Protein AF-A0A520SYS5-F1 (afdb_monomer)

Structure (mmCIF, N/CA/C/O backbone):
data_AF-A0A520SYS5-F1
#
_entry.id   AF-A0A520SYS5-F1
#
loop_
_atom_site.group_PDB
_atom_site.id
_atom_site.type_symbol
_atom_site.label_atom_id
_atom_site.label_alt_id
_atom_site.label_comp_id
_atom_site.label_asym_id
_atom_site.label_entity_id
_atom_site.label_seq_id
_atom_site.pdbx_PDB_ins_code
_atom_site.Cartn_x
_atom_site.Cartn_y
_atom_site.Cartn_z
_atom_site.occupancy
_atom_site.B_iso_or_equiv
_atom_site.auth_seq_id
_atom_site.auth_comp_id
_atom_site.auth_asym_id
_atom_site.auth_atom_id
_atom_site.pdbx_PDB_model_num
ATOM 1 N N . SER A 1 1 ? -0.968 -15.517 3.839 1.00 85.12 1 SER A N 1
ATOM 2 C CA . SER A 1 1 ? -0.203 -16.479 3.018 1.00 85.12 1 SER A CA 1
ATOM 3 C C . SER A 1 1 ? -1.172 -17.285 2.164 1.00 85.12 1 SER A C 1
ATOM 5 O O . SER A 1 1 ? -2.371 -17.232 2.428 1.00 85.12 1 SER A O 1
ATOM 7 N N . ALA A 1 2 ? -0.677 -18.012 1.156 1.00 94.25 2 ALA A N 1
ATOM 8 C CA . ALA A 1 2 ? -1.516 -18.858 0.302 1.00 94.25 2 ALA A CA 1
ATOM 9 C C . ALA A 1 2 ? -2.269 -19.942 1.095 1.00 94.25 2 ALA A C 1
ATOM 11 O O . ALA A 1 2 ? -3.473 -20.071 0.916 1.00 94.25 2 ALA A O 1
ATOM 12 N N . SER A 1 3 ? -1.600 -20.629 2.027 1.00 95.25 3 SER A N 1
ATOM 13 C CA . SER A 1 3 ? -2.204 -21.686 2.857 1.00 95.25 3 SER A CA 1
ATOM 14 C C . SER A 1 3 ? -3.371 -21.190 3.715 1.00 95.25 3 SER A C 1
ATOM 16 O O . SER A 1 3 ? -4.454 -21.758 3.685 1.00 95.25 3 SER A O 1
ATOM 18 N N . VAL A 1 4 ? -3.194 -20.069 4.422 1.00 94.56 4 VAL A N 1
ATOM 19 C CA . VAL A 1 4 ? -4.277 -19.475 5.225 1.00 94.56 4 VAL A CA 1
ATOM 20 C C . VAL A 1 4 ? -5.446 -19.057 4.331 1.00 94.56 4 VAL A C 1
ATOM 22 O O . VAL A 1 4 ? -6.600 -19.268 4.688 1.00 94.56 4 VAL A O 1
ATOM 25 N N . GLY A 1 5 ? -5.163 -18.477 3.160 1.00 94.81 5 GLY A N 1
ATOM 26 C CA . GLY A 1 5 ? -6.204 -18.123 2.196 1.00 94.81 5 GLY A CA 1
ATOM 27 C C . GLY A 1 5 ? -6.989 -19.345 1.718 1.00 94.81 5 GLY A C 1
ATOM 28 O O . GLY A 1 5 ? -8.218 -19.316 1.723 1.00 94.81 5 GLY A O 1
ATOM 29 N N . GLU A 1 6 ? -6.286 -20.424 1.373 1.00 96.62 6 GLU A N 1
ATOM 30 C CA . GLU A 1 6 ? -6.871 -21.705 0.976 1.00 96.62 6 GLU A CA 1
ATOM 31 C C . GLU A 1 6 ? -7.816 -22.252 2.054 1.00 96.62 6 GLU A C 1
ATOM 33 O O . GLU A 1 6 ? -8.965 -22.579 1.754 1.00 96.62 6 GLU A O 1
ATOM 38 N N . ASP A 1 7 ? -7.378 -22.285 3.313 1.00 97.38 7 ASP A N 1
ATOM 39 C CA . ASP A 1 7 ? -8.181 -22.789 4.430 1.00 97.38 7 ASP A CA 1
ATOM 40 C C . ASP A 1 7 ? -9.456 -21.972 4.650 1.00 97.38 7 ASP A C 1
ATOM 42 O O . ASP A 1 7 ? -10.538 -22.531 4.851 1.00 97.38 7 ASP A O 1
ATOM 46 N N . LEU A 1 8 ? -9.356 -20.642 4.602 1.00 96.44 8 LEU A N 1
ATOM 47 C CA . LEU A 1 8 ? -10.508 -19.755 4.769 1.00 96.44 8 LEU A CA 1
ATOM 48 C C . LEU A 1 8 ? -11.524 -19.940 3.631 1.00 96.44 8 LEU A C 1
ATOM 50 O O . LEU A 1 8 ? -12.732 -20.017 3.875 1.00 96.44 8 LEU A O 1
ATOM 54 N N . ILE A 1 9 ? -11.045 -20.075 2.394 1.00 95.81 9 ILE A N 1
ATOM 55 C CA . ILE A 1 9 ? -11.899 -20.312 1.226 1.00 95.81 9 ILE A CA 1
ATOM 56 C C . ILE A 1 9 ? -12.562 -21.693 1.308 1.00 95.81 9 ILE A C 1
ATOM 58 O O . ILE A 1 9 ? -13.775 -21.791 1.112 1.00 95.81 9 ILE A O 1
ATOM 62 N N . LYS A 1 10 ? -11.822 -22.745 1.689 1.00 96.06 10 LYS A N 1
ATOM 63 C CA . LYS A 1 10 ? -12.372 -24.097 1.914 1.00 96.06 10 LYS A CA 1
ATOM 64 C C . LYS A 1 10 ? -13.450 -24.112 2.997 1.00 96.06 10 LYS A C 1
ATOM 66 O O . LYS A 1 10 ? -14.474 -24.771 2.831 1.00 96.06 10 LYS A O 1
ATOM 71 N N . LYS A 1 11 ? -13.269 -23.329 4.065 1.00 97.12 11 LYS A N 1
ATOM 72 C CA . LYS A 1 11 ? -14.270 -23.116 5.128 1.00 97.12 11 LYS A CA 1
ATOM 73 C C . LYS A 1 11 ? -15.476 -22.279 4.682 1.00 97.12 11 LYS A C 1
ATOM 75 O O . LYS A 1 11 ? -16.390 -22.071 5.473 1.00 97.12 11 LYS A O 1
ATOM 80 N N . LYS A 1 12 ? -15.504 -21.800 3.431 1.00 96.19 12 LYS A N 1
ATOM 81 C CA . LYS A 1 12 ? -16.598 -21.022 2.825 1.00 96.19 12 LYS A CA 1
ATOM 82 C C . LYS A 1 12 ? -16.945 -19.739 3.590 1.00 96.19 12 LYS A C 1
ATOM 84 O O . LYS A 1 12 ? -18.059 -19.237 3.446 1.00 96.19 12 LYS A O 1
ATOM 89 N N . ILE A 1 13 ? -15.996 -19.155 4.335 1.00 96.00 13 ILE A N 1
ATOM 90 C CA . ILE A 1 13 ? -16.266 -17.964 5.165 1.00 96.00 13 ILE A CA 1
ATOM 91 C C . ILE A 1 13 ? -16.690 -16.733 4.344 1.00 96.00 13 ILE A C 1
ATOM 93 O O . ILE A 1 13 ? -17.288 -15.805 4.881 1.00 96.00 13 ILE A O 1
ATOM 97 N N . PHE A 1 14 ? -16.405 -16.732 3.038 1.00 94.31 14 PHE A N 1
ATOM 98 C CA . PHE A 1 14 ? -16.721 -15.636 2.121 1.00 94.31 14 PHE A CA 1
ATOM 99 C C . PHE A 1 14 ? -17.933 -15.903 1.210 1.00 94.31 14 PHE A C 1
ATOM 101 O O . PHE A 1 14 ? -18.286 -15.023 0.436 1.00 94.31 14 PHE A O 1
ATOM 108 N N . LYS A 1 15 ? -18.592 -17.075 1.284 1.00 92.00 15 LYS A N 1
ATOM 109 C CA . LYS A 1 15 ? -19.609 -17.503 0.292 1.00 92.00 15 LYS A CA 1
ATOM 110 C C . LYS A 1 15 ? -20.757 -16.497 0.102 1.00 92.00 15 LYS A C 1
ATOM 112 O O . LYS A 1 15 ? -21.224 -16.328 -1.015 1.00 92.00 15 LYS A O 1
ATOM 117 N N . ASN A 1 16 ? -21.168 -15.821 1.175 1.00 93.19 16 ASN A N 1
ATOM 118 C CA . ASN A 1 16 ? -22.240 -14.819 1.170 1.00 93.19 16 ASN A CA 1
ATOM 119 C C . ASN A 1 16 ? -21.720 -13.439 1.616 1.00 93.19 16 ASN A C 1
ATOM 121 O O . ASN A 1 16 ? -22.409 -12.699 2.314 1.00 93.19 16 ASN A O 1
ATOM 125 N N . SER A 1 17 ? -20.468 -13.120 1.282 1.00 94.38 17 SER A N 1
ATOM 126 C CA . SER A 1 17 ? -19.804 -11.877 1.674 1.00 94.38 17 SER A CA 1
ATOM 127 C C . SER A 1 17 ? -19.390 -11.067 0.451 1.00 94.38 17 SER A C 1
ATOM 129 O O . SER A 1 17 ? -19.076 -11.620 -0.597 1.00 94.38 17 SER A O 1
ATOM 131 N N . LYS A 1 18 ? -19.315 -9.740 0.605 1.00 93.69 18 LYS A N 1
ATOM 132 C CA . LYS A 1 18 ? -18.691 -8.844 -0.385 1.00 93.69 18 LYS A CA 1
ATOM 133 C C . LYS A 1 18 ? -17.154 -8.907 -0.354 1.00 93.69 18 LYS A C 1
ATOM 135 O O . LYS A 1 18 ? -16.492 -8.252 -1.153 1.00 93.69 18 LYS A O 1
ATOM 140 N N . VAL A 1 19 ? -16.571 -9.648 0.592 1.00 94.12 19 VAL A N 1
ATOM 141 C CA . VAL A 1 19 ? -15.118 -9.783 0.735 1.00 94.12 19 VAL A CA 1
ATOM 142 C C . VAL A 1 19 ? -14.565 -10.685 -0.363 1.00 94.12 19 VAL A C 1
ATOM 144 O O . VAL A 1 19 ? -14.929 -11.853 -0.461 1.00 94.12 19 VAL A O 1
ATOM 147 N N . THR A 1 20 ? -13.626 -10.149 -1.142 1.00 94.38 20 THR A N 1
ATOM 148 C CA . THR A 1 20 ? -12.867 -10.915 -2.136 1.00 94.38 20 THR A CA 1
ATOM 149 C C . THR A 1 20 ? -11.521 -11.334 -1.537 1.00 94.38 20 THR A C 1
ATOM 151 O O . THR A 1 20 ? -10.742 -10.461 -1.144 1.00 94.38 20 THR A O 1
ATOM 154 N N . PRO A 1 21 ? -11.216 -12.639 -1.432 1.00 94.75 21 PRO A N 1
ATOM 155 C CA . PRO A 1 21 ? -9.914 -13.087 -0.961 1.00 94.75 21 PRO A CA 1
ATOM 156 C C . PRO A 1 21 ? -8.831 -12.771 -1.999 1.00 94.75 21 PRO A C 1
ATOM 158 O O . PRO A 1 21 ? -8.995 -13.046 -3.185 1.00 94.75 21 PRO A O 1
ATOM 161 N N . ALA A 1 22 ? -7.701 -12.235 -1.538 1.00 96.25 22 ALA A N 1
ATOM 162 C CA . ALA A 1 22 ? -6.527 -11.980 -2.363 1.00 96.25 22 ALA A CA 1
ATOM 163 C C . ALA A 1 22 ? -5.287 -12.646 -1.761 1.00 96.25 22 ALA A C 1
ATOM 165 O O . ALA A 1 22 ? -5.055 -12.575 -0.551 1.00 96.25 22 ALA A O 1
ATOM 166 N N . ILE A 1 23 ? -4.472 -13.273 -2.608 1.00 97.25 23 ILE A N 1
ATOM 167 C CA . ILE A 1 23 ? -3.274 -14.005 -2.186 1.00 97.25 23 ILE A CA 1
ATOM 168 C C . ILE A 1 23 ? -2.017 -13.207 -2.532 1.00 97.25 23 ILE A C 1
ATOM 170 O O . ILE A 1 23 ? -1.851 -12.758 -3.661 1.00 97.25 23 ILE A O 1
ATOM 174 N N . ARG A 1 24 ? -1.100 -13.029 -1.574 1.00 96.62 24 ARG A N 1
ATOM 175 C CA . ARG A 1 24 ? 0.237 -12.494 -1.873 1.00 96.62 24 ARG A CA 1
ATOM 176 C C . ARG A 1 24 ? 0.972 -13.485 -2.774 1.00 96.62 24 ARG A C 1
ATOM 178 O O . ARG A 1 24 ? 1.179 -14.629 -2.375 1.00 96.62 24 ARG A O 1
ATOM 185 N N . MET A 1 25 ? 1.328 -13.034 -3.972 1.00 97.56 25 MET A N 1
ATOM 186 C CA . MET A 1 25 ? 1.919 -13.859 -5.020 1.00 97.56 25 MET A CA 1
ATOM 187 C C . MET A 1 25 ? 3.437 -13.802 -5.035 1.00 97.56 25 MET A C 1
ATOM 189 O O . MET A 1 25 ? 4.044 -14.664 -5.649 1.00 97.56 25 MET A O 1
ATOM 193 N N . ASN A 1 26 ? 4.062 -12.834 -4.374 1.00 97.44 26 ASN A N 1
ATOM 194 C CA . ASN A 1 26 ? 5.509 -12.764 -4.226 1.00 97.44 26 ASN A CA 1
ATOM 195 C C . ASN A 1 26 ? 5.893 -12.013 -2.939 1.00 97.44 26 ASN A C 1
ATOM 197 O O . ASN A 1 26 ? 5.092 -11.272 -2.359 1.00 97.44 26 ASN A O 1
ATOM 201 N N . ASP A 1 27 ? 7.132 -12.223 -2.507 1.00 94.75 27 ASP A N 1
ATOM 202 C CA . ASP A 1 27 ? 7.698 -11.661 -1.288 1.00 94.75 27 ASP A CA 1
ATOM 203 C C . ASP A 1 27 ? 9.063 -11.060 -1.630 1.00 94.75 27 ASP A C 1
ATOM 205 O O . ASP A 1 27 ? 10.081 -11.746 -1.562 1.00 94.75 27 ASP A O 1
ATOM 209 N N . THR A 1 28 ? 9.090 -9.793 -2.041 1.00 96.00 28 THR A N 1
ATOM 210 C CA . THR A 1 28 ? 10.344 -9.084 -2.335 1.00 96.00 28 THR A CA 1
ATOM 211 C C . THR A 1 28 ? 11.244 -9.028 -1.094 1.00 96.00 28 THR A C 1
ATOM 213 O O . THR A 1 28 ? 10.766 -8.991 0.043 1.00 96.00 28 THR A O 1
ATOM 216 N N . SER A 1 29 ? 12.567 -9.056 -1.276 1.00 96.81 29 SER A N 1
ATOM 217 C CA . SER A 1 29 ? 13.495 -9.221 -0.143 1.00 96.81 29 SER A CA 1
ATOM 218 C C . SER A 1 29 ? 13.472 -8.072 0.878 1.00 96.81 29 SER A C 1
ATOM 220 O O . SER A 1 29 ? 13.974 -8.212 1.985 1.00 96.81 29 SER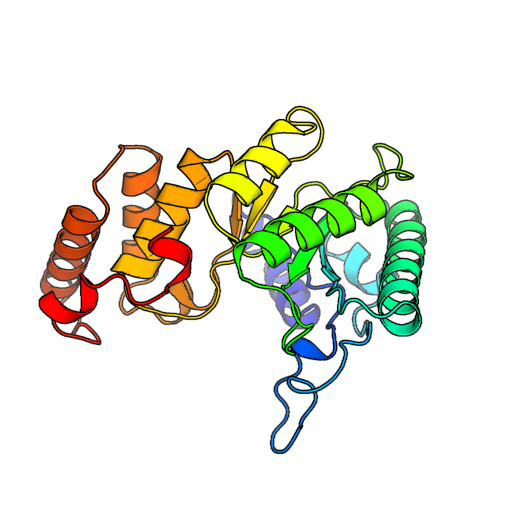 A O 1
ATOM 222 N N . ASP A 1 30 ? 12.891 -6.925 0.545 1.00 95.38 30 ASP A N 1
ATOM 223 C CA . ASP A 1 30 ? 12.716 -5.770 1.429 1.00 95.38 30 ASP A CA 1
ATOM 224 C C . ASP A 1 30 ? 11.569 -5.918 2.443 1.00 95.38 30 ASP A C 1
ATOM 226 O O . ASP A 1 30 ? 11.503 -5.160 3.414 1.00 95.38 30 ASP A O 1
ATOM 230 N N . ILE A 1 31 ? 10.697 -6.916 2.277 1.00 93.12 31 ILE A N 1
ATOM 231 C CA . ILE A 1 31 ? 9.643 -7.240 3.255 1.00 93.12 31 ILE A CA 1
ATOM 232 C C . ILE A 1 31 ? 9.972 -8.467 4.115 1.00 93.12 31 ILE A C 1
ATOM 234 O O . ILE A 1 31 ? 9.157 -8.917 4.921 1.00 93.12 31 ILE A O 1
ATOM 238 N N . TRP A 1 32 ? 11.175 -9.004 3.960 1.00 94.62 32 TRP A N 1
ATOM 239 C CA . TRP A 1 32 ? 11.691 -10.140 4.706 1.00 94.62 32 TRP A CA 1
ATOM 240 C C . TRP A 1 32 ? 12.117 -9.719 6.119 1.00 94.62 32 TRP A C 1
ATOM 242 O O 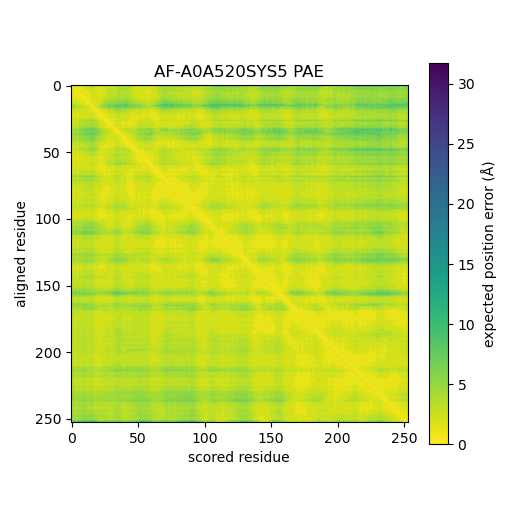. TRP A 1 32 ? 12.991 -8.871 6.298 1.00 94.62 32 TRP A O 1
ATOM 252 N N . LEU A 1 33 ? 11.481 -10.307 7.139 1.00 90.06 33 LEU A N 1
ATOM 253 C CA . LEU A 1 33 ? 11.650 -9.948 8.557 1.00 90.06 33 LEU A CA 1
ATOM 254 C C . LEU A 1 33 ? 12.287 -11.082 9.377 1.00 90.06 33 LEU A C 1
ATOM 256 O O . LEU A 1 33 ? 11.807 -11.438 10.452 1.00 90.06 33 LEU A O 1
ATOM 260 N N . MET A 1 34 ? 13.355 -11.684 8.857 1.00 91.94 34 MET A N 1
ATOM 261 C CA . MET A 1 34 ? 14.094 -12.737 9.557 1.00 91.94 34 MET A CA 1
ATOM 262 C C . MET A 1 34 ? 14.897 -12.144 10.715 1.00 91.94 34 MET A C 1
ATOM 264 O O . MET A 1 34 ? 15.466 -11.055 10.609 1.00 91.94 34 MET A O 1
ATOM 268 N N . ARG A 1 35 ? 14.996 -12.898 11.813 1.00 95.12 35 ARG A N 1
ATOM 269 C CA . ARG A 1 35 ? 15.911 -12.574 12.916 1.00 95.12 35 ARG A CA 1
ATOM 270 C C . ARG A 1 35 ? 17.342 -12.488 12.375 1.00 95.12 35 ARG A C 1
ATOM 272 O O . ARG A 1 35 ? 17.747 -13.359 11.612 1.00 95.12 35 ARG A O 1
ATOM 279 N N . ASN A 1 36 ? 18.080 -11.458 12.785 1.00 95.00 36 ASN A N 1
ATOM 280 C CA . ASN A 1 36 ? 19.475 -11.202 12.396 1.00 95.00 36 ASN A CA 1
ATOM 281 C C . ASN A 1 36 ? 19.714 -11.004 10.880 1.00 95.00 36 ASN A C 1
ATOM 283 O O . ASN A 1 36 ? 20.850 -11.098 10.425 1.00 95.00 36 ASN A O 1
ATOM 287 N N . GLY A 1 37 ? 18.670 -10.726 10.088 1.00 93.19 37 GLY A N 1
ATOM 288 C CA . GLY A 1 37 ? 18.801 -10.400 8.663 1.00 93.19 37 GLY A CA 1
ATOM 289 C C . GLY A 1 37 ? 19.057 -8.909 8.405 1.00 93.19 37 GLY A C 1
ATOM 290 O O . GLY A 1 37 ? 18.635 -8.055 9.182 1.00 93.19 37 GLY A O 1
ATOM 291 N N . ASN A 1 38 ? 19.694 -8.587 7.274 1.00 94.00 38 ASN A N 1
ATOM 292 C CA . ASN A 1 38 ? 20.008 -7.212 6.852 1.00 94.00 38 ASN A CA 1
ATOM 293 C C . ASN A 1 38 ? 19.327 -6.792 5.533 1.00 94.00 38 ASN A C 1
ATOM 295 O O . ASN A 1 38 ? 19.661 -5.751 4.973 1.00 94.00 38 ASN A O 1
ATOM 299 N N . TYR A 1 39 ? 18.365 -7.570 5.026 1.00 93.75 39 TYR A N 1
ATOM 300 C CA . TYR A 1 39 ? 17.802 -7.382 3.681 1.00 93.75 39 TYR A CA 1
ATOM 301 C C . TYR A 1 39 ? 17.142 -6.012 3.461 1.00 93.75 39 TYR A C 1
ATOM 303 O O . TYR A 1 39 ? 17.176 -5.482 2.352 1.00 93.75 39 TYR A O 1
ATOM 311 N N . ARG A 1 40 ? 16.629 -5.391 4.530 1.00 93.19 40 ARG A N 1
ATOM 312 C CA . ARG A 1 40 ? 16.058 -4.031 4.523 1.00 93.19 40 ARG A CA 1
ATOM 313 C C . ARG A 1 40 ? 17.098 -2.911 4.407 1.00 93.19 40 ARG A C 1
ATOM 315 O O . ARG A 1 40 ? 16.717 -1.755 4.308 1.00 93.19 40 ARG A O 1
ATOM 322 N N . SER A 1 41 ? 18.381 -3.246 4.397 1.00 94.38 41 SER A N 1
ATOM 323 C CA . SER A 1 41 ? 19.489 -2.309 4.191 1.00 94.38 41 SER A CA 1
ATOM 324 C C . SER A 1 41 ? 20.209 -2.561 2.863 1.00 94.38 41 SER A C 1
ATOM 326 O O . SER A 1 41 ? 21.316 -2.074 2.656 1.00 94.38 41 SER A O 1
ATOM 328 N N . THR A 1 42 ? 19.606 -3.345 1.964 1.00 95.44 42 THR A N 1
ATOM 329 C CA . THR A 1 42 ? 20.191 -3.725 0.671 1.00 95.44 42 THR A CA 1
ATOM 330 C C . THR A 1 42 ? 19.218 -3.460 -0.475 1.00 95.44 42 THR A C 1
ATOM 332 O O . THR A 1 42 ? 18.029 -3.236 -0.245 1.00 95.44 42 THR A O 1
ATOM 335 N N . ASN A 1 43 ? 19.712 -3.513 -1.716 1.00 97.19 43 ASN A N 1
ATOM 336 C CA . ASN A 1 43 ? 18.845 -3.452 -2.891 1.00 97.19 43 ASN A CA 1
ATOM 337 C C . ASN A 1 43 ? 17.827 -4.615 -2.879 1.00 97.19 43 ASN A C 1
ATOM 339 O O . ASN A 1 43 ? 18.241 -5.778 -2.753 1.00 97.19 43 ASN A O 1
ATOM 343 N N . PRO A 1 44 ? 16.519 -4.326 -3.013 1.00 97.38 44 PRO A N 1
ATOM 344 C CA . PRO A 1 44 ? 15.476 -5.342 -3.067 1.00 97.38 44 PRO A CA 1
ATOM 345 C C . PRO A 1 44 ? 15.676 -6.316 -4.232 1.00 97.38 44 PRO A C 1
ATOM 347 O O . PRO A 1 44 ? 16.069 -5.925 -5.328 1.00 97.38 44 PRO A O 1
ATOM 350 N N . ARG A 1 45 ? 15.363 -7.595 -4.011 1.00 97.62 45 ARG A N 1
ATOM 351 C CA . ARG A 1 45 ? 15.377 -8.647 -5.037 1.00 97.62 45 ARG A CA 1
ATOM 352 C C . ARG A 1 45 ? 14.000 -9.300 -5.154 1.00 97.62 45 ARG A C 1
ATOM 354 O O . ARG A 1 45 ? 13.325 -9.466 -4.129 1.00 97.62 45 ARG A O 1
ATOM 361 N N . PRO A 1 46 ? 13.566 -9.667 -6.371 1.00 97.88 46 PRO A N 1
ATOM 362 C CA . PRO A 1 46 ? 12.317 -10.386 -6.552 1.00 97.88 46 PRO A CA 1
ATOM 363 C C . PRO A 1 46 ? 12.449 -11.804 -6.004 1.00 97.88 46 PRO A C 1
ATOM 365 O O . PRO A 1 46 ? 13.451 -12.484 -6.214 1.00 97.88 46 PRO A O 1
ATOM 368 N N . PHE A 1 47 ? 11.403 -12.275 -5.339 1.00 97.31 47 PHE A N 1
ATOM 369 C CA . PHE A 1 47 ? 11.277 -13.674 -4.965 1.00 97.31 47 PHE A CA 1
ATOM 370 C C . PHE A 1 47 ? 9.808 -14.052 -4.888 1.00 97.31 47 PHE A C 1
ATOM 372 O O . PHE A 1 47 ? 8.983 -13.280 -4.402 1.00 97.31 47 PHE A O 1
ATOM 379 N N . ARG A 1 48 ? 9.478 -15.254 -5.357 1.00 95.25 48 ARG A N 1
ATOM 380 C CA . ARG A 1 48 ? 8.114 -15.769 -5.382 1.00 95.25 48 ARG A CA 1
ATOM 381 C C . ARG A 1 48 ? 8.080 -17.194 -4.849 1.00 95.25 48 ARG A C 1
ATOM 383 O O . ARG A 1 48 ? 8.552 -18.117 -5.500 1.00 95.25 48 ARG A O 1
ATOM 390 N N . SER A 1 49 ? 7.468 -17.350 -3.679 1.00 93.38 49 SER A N 1
ATOM 391 C CA . SER A 1 49 ? 7.174 -18.651 -3.071 1.00 93.38 49 SER A CA 1
ATOM 392 C C . SER A 1 49 ? 5.857 -19.245 -3.590 1.00 93.38 49 SER A C 1
ATOM 394 O O . SER A 1 49 ? 5.747 -20.451 -3.817 1.00 93.38 49 SER A O 1
ATOM 396 N N . ALA A 1 50 ? 4.841 -18.402 -3.798 1.00 94.88 50 ALA A N 1
ATOM 397 C CA . ALA A 1 50 ? 3.523 -18.822 -4.249 1.00 94.88 50 ALA A CA 1
ATOM 398 C C . ALA A 1 50 ? 3.544 -19.253 -5.723 1.00 94.88 50 ALA A C 1
ATOM 400 O O . ALA A 1 50 ? 3.940 -18.492 -6.605 1.00 94.88 50 ALA A O 1
ATOM 401 N N . ARG A 1 51 ? 3.047 -20.462 -6.003 1.00 95.25 51 ARG A N 1
ATOM 402 C CA . ARG A 1 51 ? 2.906 -20.971 -7.373 1.00 95.25 51 ARG A CA 1
ATOM 403 C C . ARG A 1 51 ? 1.492 -20.752 -7.888 1.00 95.25 51 ARG A C 1
ATOM 405 O O . ARG A 1 51 ? 0.519 -21.188 -7.269 1.00 95.25 51 ARG A O 1
ATOM 412 N N . LEU A 1 52 ? 1.381 -20.103 -9.041 1.00 95.75 52 LEU A N 1
ATOM 413 C CA . LEU A 1 52 ? 0.097 -19.713 -9.616 1.00 95.75 52 LEU A CA 1
ATOM 414 C C . LEU A 1 52 ? -0.793 -20.921 -9.956 1.00 95.75 52 LEU A C 1
ATOM 416 O O . LEU A 1 52 ? -1.993 -20.892 -9.699 1.00 95.75 52 LEU A O 1
ATOM 420 N N . ASN A 1 53 ? -0.208 -22.018 -10.443 1.00 95.88 53 ASN A N 1
ATOM 421 C CA . ASN A 1 53 ? -0.925 -23.263 -10.743 1.00 95.88 53 ASN A CA 1
ATOM 422 C C . ASN A 1 53 ? -1.594 -23.907 -9.512 1.00 95.88 53 ASN A C 1
ATOM 424 O O . ASN A 1 53 ? -2.571 -24.642 -9.642 1.00 95.88 53 ASN A O 1
ATOM 428 N N . SER A 1 54 ? -1.065 -23.656 -8.312 1.00 96.75 54 SER A N 1
ATOM 429 C CA . SER A 1 54 ? -1.656 -24.092 -7.048 1.00 96.75 54 SER A CA 1
ATOM 430 C C . SER A 1 54 ? -2.717 -23.102 -6.571 1.00 96.75 54 SER A C 1
ATOM 432 O O . SER A 1 54 ? -3.819 -23.515 -6.227 1.00 96.75 54 SER A O 1
ATOM 434 N N . VAL A 1 55 ? -2.402 -21.803 -6.582 1.00 97.50 55 VAL A N 1
ATOM 435 C CA . VAL A 1 55 ? -3.289 -20.754 -6.051 1.00 97.50 55 VAL A CA 1
ATOM 436 C C . VAL A 1 55 ? -4.558 -20.579 -6.894 1.00 97.50 55 VAL A C 1
ATOM 438 O O . VAL A 1 55 ? -5.646 -20.427 -6.339 1.00 97.50 55 VAL A O 1
ATOM 441 N N . SER A 1 56 ? -4.444 -20.668 -8.222 1.00 96.81 56 SER A N 1
ATOM 442 C CA . SER A 1 56 ? -5.566 -20.503 -9.165 1.00 96.81 56 SER A CA 1
ATOM 443 C C . SER A 1 56 ? -6.703 -21.513 -8.976 1.00 96.81 56 SER A C 1
ATOM 445 O O . SER A 1 56 ? -7.819 -21.276 -9.428 1.00 96.81 56 SER A O 1
ATOM 447 N N . LYS A 1 57 ? -6.457 -22.626 -8.271 1.00 96.25 57 LYS A N 1
ATOM 448 C CA . LYS A 1 57 ? -7.474 -23.648 -7.981 1.00 96.25 57 LYS A CA 1
ATOM 449 C C . LYS A 1 57 ? -8.513 -23.199 -6.956 1.00 96.25 57 LYS A C 1
ATOM 451 O O . LYS A 1 57 ? -9.573 -23.810 -6.870 1.00 96.25 57 LYS A O 1
ATOM 456 N N . PHE A 1 58 ? -8.203 -22.186 -6.149 1.00 95.62 58 PHE A N 1
ATOM 457 C CA . PHE A 1 58 ? -9.086 -21.734 -5.072 1.00 95.62 58 PHE A CA 1
ATOM 458 C C . PHE A 1 58 ? -9.248 -20.211 -4.997 1.00 95.62 58 PHE A C 1
ATOM 460 O O . PHE A 1 58 ? -10.200 -19.747 -4.379 1.00 95.62 58 PHE A O 1
ATOM 467 N N . ALA A 1 59 ? -8.362 -19.427 -5.612 1.00 96.19 59 ALA A N 1
ATOM 468 C CA . ALA A 1 59 ? -8.458 -17.972 -5.670 1.00 96.19 59 ALA A CA 1
ATOM 469 C C . ALA A 1 59 ? -8.210 -17.472 -7.098 1.00 96.19 59 ALA A C 1
ATOM 471 O O . ALA A 1 59 ? -7.516 -18.121 -7.873 1.00 96.19 59 ALA A O 1
ATOM 472 N N . ASN A 1 60 ? -8.739 -16.298 -7.436 1.00 95.19 60 ASN A N 1
ATOM 473 C CA . ASN A 1 60 ? -8.580 -15.665 -8.753 1.00 95.19 60 ASN A CA 1
ATOM 474 C C . ASN A 1 60 ? -7.984 -14.247 -8.684 1.00 95.19 60 ASN A C 1
ATOM 476 O O . ASN A 1 60 ? -7.896 -13.575 -9.711 1.00 95.19 60 ASN A O 1
ATOM 480 N N . LEU A 1 61 ? -7.598 -13.797 -7.487 1.00 97.56 61 LEU A N 1
ATOM 481 C CA . LEU A 1 61 ? -7.025 -12.481 -7.239 1.00 97.56 61 LEU A CA 1
ATOM 482 C C . LEU A 1 61 ? -5.757 -12.603 -6.395 1.00 97.56 61 LEU A C 1
ATOM 484 O O . LEU A 1 61 ? -5.730 -13.296 -5.371 1.00 97.56 61 LEU A O 1
ATOM 488 N N . GLY A 1 62 ? -4.715 -11.876 -6.783 1.00 97.50 62 GLY A N 1
ATOM 489 C CA . GLY A 1 62 ? -3.491 -11.806 -6.003 1.00 97.50 62 GLY A CA 1
ATOM 490 C C . GLY A 1 62 ? -2.802 -10.454 -6.001 1.00 97.50 62 GLY A C 1
ATOM 491 O O . GLY A 1 62 ? -3.165 -9.528 -6.717 1.00 97.50 62 GLY A O 1
ATOM 492 N N . LEU A 1 63 ? -1.791 -10.361 -5.149 1.00 97.69 63 LEU A N 1
ATOM 493 C CA . LEU A 1 63 ? -0.943 -9.194 -4.994 1.00 97.69 63 LEU A CA 1
ATOM 494 C C . LEU A 1 63 ? 0.462 -9.520 -5.474 1.00 97.69 63 LEU A C 1
ATOM 496 O O . LEU A 1 63 ? 1.081 -10.431 -4.924 1.00 97.69 63 LEU A O 1
ATOM 500 N N . PHE A 1 64 ? 0.966 -8.748 -6.429 1.00 98.31 64 PHE A N 1
ATOM 501 C CA . PHE A 1 64 ? 2.377 -8.773 -6.799 1.00 98.31 64 PHE A CA 1
ATOM 502 C C . PHE A 1 64 ? 3.039 -7.483 -6.312 1.00 98.31 64 PHE A C 1
ATOM 504 O O . PHE A 1 64 ? 2.496 -6.411 -6.552 1.00 98.31 64 PHE A O 1
ATOM 511 N N . SER A 1 65 ? 4.173 -7.563 -5.624 1.00 97.75 65 SER A N 1
ATOM 512 C CA . SER A 1 65 ? 4.942 -6.417 -5.152 1.00 97.75 65 SER A CA 1
ATOM 513 C C . SER A 1 65 ? 6.242 -6.222 -5.926 1.00 97.75 65 SER A C 1
ATOM 515 O O . SER A 1 65 ? 6.888 -7.184 -6.336 1.00 97.75 65 SER A O 1
ATOM 517 N N . MET A 1 66 ? 6.652 -4.972 -6.089 1.00 97.94 66 MET A N 1
ATOM 518 C CA . MET A 1 66 ? 7.943 -4.581 -6.647 1.00 97.94 66 MET A CA 1
ATOM 519 C C . MET A 1 66 ? 8.492 -3.370 -5.895 1.00 97.94 66 MET A C 1
ATOM 521 O O . MET A 1 66 ? 7.737 -2.583 -5.323 1.00 97.94 66 MET A O 1
ATOM 525 N N . THR A 1 67 ? 9.808 -3.212 -5.929 1.00 98.31 67 THR A N 1
ATOM 526 C CA . THR A 1 67 ? 10.493 -2.080 -5.307 1.00 98.31 67 THR A CA 1
ATOM 527 C C . THR A 1 67 ? 11.624 -1.658 -6.227 1.00 98.31 67 THR A C 1
ATOM 529 O O . THR A 1 67 ? 12.431 -2.502 -6.614 1.00 98.31 67 THR A O 1
ATOM 532 N N . PHE A 1 68 ? 11.671 -0.374 -6.576 1.00 98.12 68 PHE A N 1
ATOM 533 C CA . PHE A 1 68 ? 12.708 0.191 -7.436 1.00 98.12 68 PHE A CA 1
ATOM 534 C C . PHE A 1 68 ? 13.788 0.860 -6.591 1.00 98.12 68 PHE A C 1
ATOM 536 O O . PHE A 1 68 ? 13.471 1.569 -5.634 1.00 98.12 68 PHE A O 1
ATOM 543 N N . SER A 1 69 ? 15.055 0.633 -6.928 1.00 96.19 69 SER A N 1
ATOM 544 C CA . SER A 1 69 ? 16.205 1.079 -6.136 1.00 96.19 69 SER A CA 1
ATOM 545 C C . SER A 1 69 ? 17.172 1.991 -6.887 1.00 96.19 69 SER A C 1
ATOM 547 O O . SER A 1 69 ? 18.268 2.249 -6.389 1.00 96.19 69 SER A O 1
ATOM 549 N N . LYS A 1 70 ? 16.774 2.513 -8.057 1.00 97.56 70 LYS A N 1
ATOM 550 C CA . LYS A 1 70 ? 17.612 3.368 -8.917 1.00 97.56 70 LYS A CA 1
ATOM 551 C C . LYS A 1 70 ? 18.920 2.664 -9.292 1.00 97.56 70 LYS A C 1
ATOM 553 O O . LYS A 1 70 ? 19.993 3.263 -9.335 1.00 97.56 70 LYS A O 1
ATOM 558 N N . ASN A 1 71 ? 18.817 1.366 -9.558 1.00 97.88 71 ASN A N 1
ATOM 559 C CA . ASN A 1 71 ? 19.914 0.528 -10.008 1.00 97.88 71 ASN A CA 1
ATOM 560 C C . ASN A 1 71 ? 19.399 -0.409 -11.099 1.00 97.88 71 ASN A C 1
ATOM 562 O O . ASN A 1 71 ? 18.467 -1.178 -10.871 1.00 97.88 71 ASN A O 1
ATOM 566 N N . VAL A 1 72 ? 20.025 -0.339 -12.273 1.00 97.81 72 VAL A N 1
ATOM 567 C CA . VAL A 1 72 ? 19.543 -1.013 -13.482 1.00 97.81 72 VAL A CA 1
ATOM 568 C C . VAL A 1 72 ? 19.406 -2.521 -13.284 1.00 97.81 72 VAL A C 1
ATOM 570 O O . VAL A 1 72 ? 18.379 -3.071 -13.666 1.00 97.81 72 VAL A O 1
ATOM 573 N N . ASP A 1 73 ? 20.368 -3.182 -12.644 1.00 98.38 73 ASP A N 1
ATOM 574 C CA . ASP A 1 73 ? 20.367 -4.644 -12.519 1.00 98.38 73 ASP A CA 1
ATOM 575 C C . ASP A 1 73 ? 19.255 -5.141 -11.586 1.00 98.38 73 ASP A C 1
ATOM 577 O O . ASP A 1 73 ? 18.539 -6.103 -11.893 1.00 98.38 73 ASP A O 1
ATOM 581 N N . PHE A 1 74 ? 19.062 -4.461 -10.451 1.00 98.31 74 PHE A N 1
ATOM 582 C CA . PHE A 1 74 ? 18.006 -4.805 -9.494 1.00 98.31 74 PHE A CA 1
ATOM 583 C C . PHE A 1 74 ? 16.617 -4.458 -10.038 1.00 98.31 74 PHE A C 1
ATOM 585 O O . PHE A 1 74 ? 15.700 -5.282 -9.958 1.00 98.31 74 PHE A O 1
ATOM 592 N N . ASP A 1 75 ? 16.477 -3.288 -10.662 1.00 98.38 75 ASP A N 1
ATOM 593 C CA . ASP A 1 75 ? 15.218 -2.839 -11.256 1.00 98.38 75 ASP A CA 1
ATOM 594 C C . ASP A 1 75 ? 14.818 -3.730 -12.445 1.00 98.38 75 ASP A C 1
ATOM 596 O O . ASP A 1 75 ? 13.654 -4.120 -12.563 1.00 98.38 75 ASP A O 1
ATOM 600 N N . LEU A 1 76 ? 15.772 -4.118 -13.300 1.00 98.44 76 LEU A N 1
ATOM 601 C CA . LEU A 1 76 ? 15.540 -5.043 -14.412 1.00 98.44 76 LEU A CA 1
ATOM 602 C C . LEU A 1 76 ? 15.134 -6.430 -13.906 1.00 98.44 76 LEU A C 1
ATOM 604 O O . LEU A 1 76 ? 14.204 -7.031 -14.444 1.00 98.44 76 LEU A O 1
ATOM 608 N N . SER A 1 77 ? 15.771 -6.920 -12.839 1.00 98.56 77 SER A N 1
ATOM 609 C CA . SER A 1 77 ? 15.390 -8.188 -12.207 1.00 98.56 77 SER A CA 1
ATOM 610 C C . SER A 1 77 ? 13.939 -8.158 -11.712 1.00 98.56 77 SER A C 1
ATOM 612 O O . SER A 1 77 ? 13.180 -9.094 -11.972 1.00 98.56 77 SER A O 1
ATOM 614 N N . MET A 1 78 ? 13.517 -7.073 -11.051 1.00 98.44 78 MET A N 1
ATOM 615 C CA . MET A 1 78 ? 12.126 -6.885 -10.611 1.00 98.44 78 MET A CA 1
ATOM 616 C C . MET A 1 78 ? 11.139 -6.847 -11.783 1.00 98.44 78 MET A C 1
ATOM 618 O O . MET A 1 78 ? 10.100 -7.510 -11.738 1.00 98.44 78 MET A O 1
ATOM 622 N N . LEU A 1 79 ? 11.462 -6.099 -12.842 1.00 98.62 79 LEU A N 1
ATOM 623 C CA . LEU A 1 79 ? 10.620 -5.980 -14.036 1.00 98.62 79 LEU A CA 1
ATOM 624 C C . LEU A 1 79 ? 10.467 -7.318 -14.765 1.00 98.62 79 LEU A C 1
ATOM 626 O O . LEU A 1 79 ? 9.352 -7.678 -15.144 1.00 98.62 79 LEU A O 1
ATOM 630 N N . ASN A 1 80 ? 11.554 -8.078 -14.908 1.00 98.56 80 ASN A N 1
ATOM 631 C CA . ASN A 1 80 ? 11.521 -9.411 -15.507 1.00 98.56 80 ASN A CA 1
ATOM 632 C C . ASN A 1 80 ? 10.671 -10.375 -14.672 1.00 98.56 80 ASN A C 1
ATOM 634 O O . ASN A 1 80 ? 9.797 -11.041 -15.220 1.00 98.56 80 ASN A O 1
ATOM 638 N N . ALA A 1 81 ? 10.823 -10.375 -13.343 1.00 98.62 81 ALA A N 1
ATOM 639 C CA . ALA A 1 81 ? 9.987 -11.198 -12.470 1.00 98.62 81 ALA A CA 1
ATOM 640 C C . ALA A 1 81 ? 8.493 -10.839 -12.570 1.00 98.62 81 ALA A C 1
ATOM 642 O O . ALA A 1 81 ? 7.637 -11.725 -12.533 1.00 98.62 81 ALA A O 1
ATOM 643 N N . TYR A 1 82 ? 8.163 -9.551 -12.717 1.00 98.62 82 TYR A N 1
ATOM 644 C CA . TYR A 1 82 ? 6.782 -9.121 -12.930 1.00 98.62 82 TYR A CA 1
ATOM 645 C C . TYR A 1 82 ? 6.252 -9.525 -14.311 1.00 98.62 82 TYR A C 1
ATOM 647 O O . TYR A 1 82 ? 5.121 -9.998 -14.412 1.00 98.62 82 TYR A O 1
ATOM 655 N N . ARG A 1 83 ? 7.057 -9.390 -15.374 1.00 98.25 83 ARG A N 1
ATOM 656 C CA . ARG A 1 83 ? 6.715 -9.877 -16.720 1.00 98.25 83 ARG A CA 1
ATOM 657 C C . ARG A 1 83 ? 6.386 -11.369 -16.689 1.00 98.25 83 ARG A C 1
ATOM 659 O O . ARG A 1 83 ? 5.317 -11.752 -17.155 1.00 98.25 83 ARG A O 1
ATOM 666 N N . ASP A 1 84 ? 7.256 -12.181 -16.100 1.00 97.94 84 ASP A N 1
ATOM 667 C CA . ASP A 1 84 ? 7.090 -13.635 -16.060 1.00 97.94 84 ASP A CA 1
ATOM 668 C C . ASP A 1 84 ? 5.838 -14.029 -15.253 1.00 97.94 84 ASP A C 1
ATOM 670 O O . ASP A 1 84 ? 5.051 -14.874 -15.682 1.00 97.94 84 ASP A O 1
ATOM 674 N N . PHE A 1 85 ? 5.567 -13.333 -14.140 1.00 98.25 85 PHE A N 1
ATOM 675 C CA . PHE A 1 85 ? 4.312 -13.490 -13.403 1.00 98.25 85 PHE A CA 1
ATOM 676 C C . PHE A 1 85 ? 3.078 -13.172 -14.256 1.00 98.25 85 PHE A C 1
ATOM 678 O O . PHE A 1 85 ? 2.108 -13.922 -14.192 1.00 98.25 85 PHE A O 1
ATOM 685 N N . ARG A 1 86 ? 3.084 -12.089 -15.047 1.00 97.81 86 ARG A N 1
ATOM 686 C CA . ARG A 1 86 ? 1.935 -11.709 -15.893 1.00 97.81 86 ARG A CA 1
ATOM 687 C C . ARG A 1 86 ? 1.674 -12.710 -17.019 1.00 97.81 86 ARG A C 1
ATOM 689 O O . ARG A 1 86 ? 0.510 -12.998 -17.304 1.00 97.81 86 ARG A O 1
ATOM 696 N N . ILE A 1 87 ? 2.730 -13.271 -17.612 1.00 97.00 87 ILE A N 1
ATOM 697 C CA . ILE A 1 87 ? 2.617 -14.347 -18.611 1.00 97.00 87 ILE A CA 1
ATOM 698 C C . ILE A 1 87 ? 1.889 -15.545 -17.992 1.00 97.00 87 ILE A C 1
ATOM 700 O O . ILE A 1 87 ? 0.900 -16.032 -18.540 1.00 97.00 87 ILE A O 1
ATOM 704 N N . GLU A 1 88 ? 2.314 -15.981 -16.803 1.00 96.81 88 GLU A N 1
ATOM 705 C CA . GLU A 1 88 ? 1.615 -17.042 -16.079 1.00 96.81 88 GLU A CA 1
ATOM 706 C C . GLU A 1 88 ? 0.181 -16.633 -15.713 1.00 96.81 88 GLU A C 1
ATOM 708 O O . GLU A 1 88 ? -0.748 -17.397 -15.956 1.00 96.81 88 GLU A O 1
ATOM 713 N N . ALA A 1 89 ? -0.025 -15.437 -15.154 1.00 97.38 89 ALA A N 1
ATOM 714 C CA . ALA A 1 89 ? -1.331 -14.952 -14.702 1.00 97.38 89 ALA A CA 1
ATOM 715 C C . ALA A 1 89 ? -2.378 -15.004 -15.821 1.00 97.38 89 ALA A C 1
ATOM 717 O O . ALA A 1 89 ? -3.491 -15.487 -15.602 1.00 97.38 89 ALA A O 1
ATOM 718 N N . THR A 1 90 ? -1.984 -14.611 -17.033 1.00 95.38 90 THR A N 1
ATOM 719 C CA . THR A 1 90 ? -2.827 -14.661 -18.233 1.00 95.38 90 THR A CA 1
ATOM 720 C C . THR A 1 90 ? -3.271 -16.089 -18.553 1.00 95.38 90 THR A C 1
ATOM 722 O O . THR A 1 90 ? -4.465 -16.328 -18.742 1.00 95.38 90 THR A O 1
ATOM 725 N N . ASN A 1 91 ? -2.354 -17.064 -18.503 1.00 95.12 91 ASN A N 1
ATOM 726 C CA . ASN A 1 91 ? -2.661 -18.474 -18.779 1.00 95.12 91 ASN A CA 1
ATOM 727 C C . ASN A 1 91 ? -3.704 -19.065 -17.816 1.00 95.12 91 ASN A C 1
ATOM 729 O O . ASN A 1 91 ? -4.506 -19.907 -18.213 1.00 95.12 91 ASN A O 1
ATOM 733 N N . TYR A 1 92 ? -3.731 -18.608 -16.561 1.00 95.94 92 TYR A N 1
ATOM 734 C CA . TYR A 1 92 ? -4.698 -19.066 -15.555 1.00 95.94 92 TYR A CA 1
ATOM 735 C C . TYR A 1 92 ? -5.888 -18.111 -15.370 1.00 95.94 92 TYR A C 1
ATOM 737 O O . TYR A 1 92 ? -6.668 -18.295 -14.435 1.00 95.94 92 TYR A O 1
ATOM 745 N N . LYS A 1 93 ? -6.039 -17.085 -16.226 1.00 94.94 93 LYS A N 1
ATOM 746 C CA . LYS A 1 93 ? -7.051 -16.015 -16.088 1.00 94.94 93 LYS A CA 1
ATOM 747 C C . LYS A 1 93 ? -7.056 -15.380 -14.688 1.00 94.94 93 LYS A C 1
ATOM 749 O O . LYS A 1 93 ? -8.099 -14.984 -14.165 1.00 94.94 93 LYS A O 1
ATOM 754 N N . PHE A 1 94 ? -5.885 -15.313 -14.067 1.00 97.31 94 PHE A N 1
ATOM 755 C CA . PHE A 1 94 ? -5.698 -14.851 -12.704 1.00 97.31 94 PHE A CA 1
ATOM 756 C C . PHE A 1 94 ? -5.486 -13.339 -12.705 1.00 97.31 94 PHE A C 1
ATOM 758 O O . PHE A 1 94 ? -4.621 -12.831 -13.414 1.00 97.31 94 PHE A O 1
ATOM 765 N N . LYS A 1 95 ? -6.279 -12.605 -11.923 1.00 97.88 95 LYS A N 1
ATOM 766 C CA . LYS A 1 95 ? -6.165 -11.148 -11.823 1.00 97.88 95 LYS A CA 1
ATOM 767 C C . LYS A 1 95 ? -5.222 -10.759 -10.693 1.00 97.88 95 LYS A C 1
ATOM 769 O O . LYS A 1 95 ? -5.041 -11.492 -9.718 1.00 97.88 95 LYS A O 1
ATOM 774 N N . HIS A 1 96 ? -4.643 -9.570 -10.785 1.00 98.31 96 HIS A N 1
ATOM 775 C CA . HIS A 1 96 ? -3.771 -9.044 -9.744 1.00 98.31 96 HIS A CA 1
ATOM 776 C C . HIS A 1 96 ? -3.937 -7.547 -9.543 1.00 98.31 96 HIS A C 1
ATOM 778 O O . HIS A 1 96 ? -4.471 -6.834 -10.387 1.00 98.31 96 HIS A O 1
A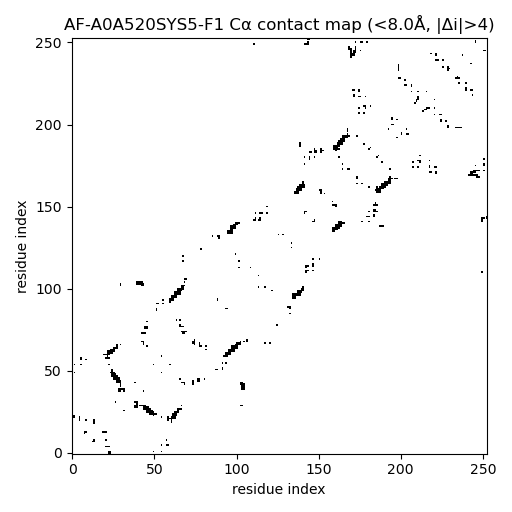TOM 784 N N . PHE A 1 97 ? -3.435 -7.076 -8.412 1.00 98.50 97 PHE A N 1
ATOM 785 C CA . PHE A 1 97 ? -3.104 -5.676 -8.185 1.00 98.50 97 PHE A CA 1
ATOM 786 C C . PHE A 1 97 ? -1.610 -5.556 -7.889 1.00 98.50 97 PHE A C 1
ATOM 788 O O . PHE A 1 97 ? -0.979 -6.508 -7.413 1.00 98.50 97 PHE A O 1
ATOM 795 N N . LEU A 1 98 ? -1.044 -4.396 -8.216 1.00 98.62 98 LEU A N 1
ATOM 796 C CA . LEU A 1 98 ? 0.394 -4.157 -8.155 1.00 98.62 98 LEU A CA 1
ATOM 797 C C . LEU A 1 98 ? 0.742 -3.305 -6.935 1.00 98.62 98 LEU A C 1
ATOM 799 O O . LEU A 1 98 ? 0.307 -2.162 -6.834 1.00 98.62 98 LEU A O 1
ATOM 803 N N . GLU A 1 99 ? 1.536 -3.846 -6.017 1.00 98.56 99 GLU A N 1
ATOM 804 C CA . GLU A 1 99 ? 2.116 -3.104 -4.900 1.00 98.56 99 GLU A CA 1
ATOM 805 C C . GLU A 1 99 ? 3.488 -2.566 -5.280 1.00 98.56 99 GLU A C 1
ATOM 807 O O . GLU A 1 99 ? 4.354 -3.324 -5.710 1.00 98.56 99 GLU A O 1
ATOM 812 N N . VAL A 1 100 ? 3.697 -1.265 -5.107 1.00 98.38 100 VAL A N 1
ATOM 813 C CA . VAL A 1 100 ? 5.014 -0.656 -5.315 1.00 98.38 100 VAL A CA 1
ATOM 814 C C . VAL A 1 100 ? 5.445 0.019 -4.028 1.00 98.38 100 VAL A C 1
ATOM 816 O O . VAL A 1 100 ? 4.765 0.914 -3.518 1.00 98.38 100 VAL A O 1
ATOM 819 N N . PHE A 1 101 ? 6.560 -0.451 -3.476 1.00 97.88 101 PHE A N 1
ATOM 820 C CA . PHE A 1 101 ? 7.156 0.142 -2.289 1.00 97.88 101 PHE A CA 1
ATOM 821 C C . PHE A 1 101 ? 8.145 1.241 -2.665 1.00 97.88 101 PHE A C 1
ATOM 823 O O . PHE A 1 101 ? 8.769 1.216 -3.727 1.00 97.88 101 PHE A O 1
ATOM 830 N N . ASN A 1 102 ? 8.350 2.165 -1.730 1.00 97.38 102 ASN A N 1
ATOM 831 C CA . ASN A 1 102 ? 9.565 2.966 -1.726 1.00 97.38 102 ASN A CA 1
ATOM 832 C C . ASN A 1 102 ? 10.758 2.070 -1.348 1.00 97.38 102 ASN A C 1
ATOM 834 O O . ASN A 1 102 ? 10.591 1.171 -0.515 1.00 97.38 102 ASN A O 1
ATOM 838 N N . PRO A 1 103 ? 11.959 2.319 -1.900 1.00 96.69 103 PRO A N 1
ATOM 839 C CA . PRO A 1 103 ? 13.150 1.566 -1.539 1.00 96.69 103 PRO A CA 1
ATOM 840 C C . PRO A 1 103 ? 13.421 1.669 -0.033 1.00 96.69 103 PRO A C 1
ATOM 842 O O . PRO A 1 103 ? 13.294 2.750 0.546 1.00 96.69 103 PRO A O 1
ATOM 845 N N . PRO A 1 104 ? 13.830 0.569 0.622 1.00 94.69 104 PRO A N 1
ATOM 846 C CA . PRO A 1 104 ? 14.157 0.588 2.045 1.00 94.69 104 PRO A CA 1
ATOM 847 C C . PRO A 1 104 ? 15.542 1.208 2.318 1.00 94.69 104 PRO A C 1
ATOM 849 O O . PRO A 1 104 ? 15.918 1.399 3.472 1.00 94.69 104 PRO A O 1
ATOM 852 N N . ILE A 1 105 ? 16.291 1.518 1.256 1.00 96.19 105 ILE A N 1
ATOM 853 C CA . ILE A 1 105 ? 17.619 2.128 1.271 1.00 96.19 105 ILE A CA 1
ATOM 854 C C . ILE A 1 105 ? 17.563 3.578 0.786 1.00 96.19 105 ILE A C 1
ATOM 856 O O . ILE A 1 105 ? 16.663 3.970 0.043 1.00 96.19 105 ILE A O 1
ATOM 860 N N . ASN A 1 106 ? 18.569 4.367 1.160 1.00 95.44 106 ASN A N 1
ATOM 861 C CA . ASN A 1 106 ? 18.743 5.704 0.610 1.00 95.44 106 ASN A CA 1
ATOM 862 C C . ASN A 1 106 ? 19.281 5.620 -0.828 1.00 95.44 106 ASN A C 1
ATOM 864 O O . ASN A 1 106 ? 20.418 5.207 -1.038 1.00 95.44 106 ASN A O 1
ATOM 868 N N . ILE A 1 107 ? 18.472 6.047 -1.797 1.00 96.75 107 ILE A N 1
ATOM 869 C CA . ILE A 1 107 ? 18.831 6.099 -3.226 1.00 96.75 107 ILE A CA 1
ATOM 870 C C . ILE A 1 107 ? 19.245 7.507 -3.695 1.00 96.75 107 ILE A C 1
ATOM 872 O O . ILE A 1 107 ? 19.310 7.783 -4.895 1.00 96.75 107 ILE A O 1
ATOM 876 N N . GLY A 1 108 ? 19.503 8.418 -2.750 1.00 97.00 108 GLY A N 1
ATOM 877 C CA . GLY A 1 108 ? 19.959 9.782 -3.019 1.00 97.00 108 GLY A CA 1
ATOM 878 C C . GLY A 1 108 ? 18.877 10.706 -3.580 1.00 97.00 108 GLY A C 1
ATOM 879 O O . GLY A 1 108 ? 19.207 11.610 -4.341 1.00 97.00 108 GLY A O 1
ATOM 880 N N . LEU A 1 109 ? 17.604 10.465 -3.248 1.00 96.88 109 LEU A N 1
ATOM 881 C CA . LEU A 1 109 ? 16.470 11.303 -3.652 1.00 96.88 109 LEU A CA 1
ATOM 882 C C . LEU A 1 109 ? 15.809 11.945 -2.431 1.00 96.88 109 LEU A C 1
ATOM 884 O O . LEU A 1 109 ? 15.590 11.291 -1.408 1.00 96.88 109 LEU A O 1
ATOM 888 N N . LYS A 1 110 ? 15.449 13.223 -2.551 1.00 95.19 110 LYS A N 1
ATOM 889 C CA . LYS A 1 110 ? 14.600 13.925 -1.581 1.00 95.19 110 LYS A CA 1
ATOM 890 C C . LYS A 1 110 ? 13.158 13.402 -1.664 1.00 95.19 110 LYS A C 1
ATOM 892 O O . LYS A 1 110 ? 12.774 12.846 -2.688 1.00 95.19 110 LYS A O 1
ATOM 897 N N . PRO A 1 111 ? 12.306 13.633 -0.645 1.00 91.69 111 PRO A N 1
ATOM 898 C CA . PRO A 1 111 ? 10.941 13.096 -0.625 1.00 91.69 111 PRO A CA 1
ATOM 899 C C . PRO A 1 111 ? 10.093 13.416 -1.867 1.00 91.69 111 PRO A C 1
ATOM 901 O O . PRO A 1 111 ? 9.408 12.533 -2.370 1.00 91.69 111 PRO A O 1
ATOM 904 N N . LYS A 1 112 ? 10.169 14.649 -2.392 1.00 92.31 112 LYS A N 1
ATOM 905 C CA . LYS A 1 112 ? 9.441 15.036 -3.612 1.00 92.31 112 LYS A CA 1
ATOM 906 C C . LYS A 1 112 ? 9.966 14.293 -4.847 1.00 92.31 112 LYS A C 1
ATOM 908 O O . LYS A 1 112 ? 9.187 13.675 -5.557 1.00 92.31 112 LYS A O 1
ATOM 913 N N . GLU A 1 113 ? 11.286 14.285 -5.029 1.00 97.00 113 GLU A N 1
ATOM 914 C CA . GLU A 1 113 ? 11.963 13.587 -6.133 1.00 97.00 113 GLU A CA 1
ATOM 915 C C . GLU A 1 113 ? 11.708 12.073 -6.089 1.00 97.00 113 GLU A C 1
ATOM 917 O O . GLU A 1 113 ? 11.608 11.428 -7.127 1.00 97.00 113 GLU A O 1
ATOM 922 N N . LEU A 1 114 ? 11.577 11.499 -4.888 1.00 97.38 114 LEU A N 1
ATOM 923 C CA . LEU A 1 114 ? 11.210 10.100 -4.702 1.00 97.38 114 LEU A CA 1
ATOM 924 C C . LEU A 1 114 ? 9.786 9.823 -5.201 1.00 97.38 114 LEU A C 1
ATOM 926 O O . LEU A 1 114 ? 9.567 8.802 -5.844 1.00 97.38 114 LEU A O 1
ATOM 930 N N . GLY A 1 115 ? 8.831 10.714 -4.919 1.00 97.56 115 GLY A N 1
ATOM 931 C CA . GLY A 1 115 ? 7.466 10.604 -5.436 1.00 97.56 115 GLY A CA 1
ATOM 932 C C . GLY A 1 115 ? 7.426 10.591 -6.962 1.00 97.56 115 GLY A C 1
ATOM 933 O O . GLY A 1 115 ? 6.866 9.660 -7.540 1.00 97.56 115 GLY A O 1
ATOM 934 N N . ASP A 1 116 ? 8.095 11.561 -7.586 1.00 98.12 116 ASP A N 1
ATOM 935 C CA . ASP A 1 116 ? 8.199 11.680 -9.045 1.00 98.12 116 ASP A CA 1
ATOM 936 C C . ASP A 1 116 ? 8.854 10.420 -9.652 1.00 98.12 116 ASP A C 1
ATOM 938 O O . ASP A 1 116 ? 8.296 9.771 -10.536 1.00 98.12 116 ASP A O 1
ATOM 942 N N . TYR A 1 117 ? 9.989 9.987 -9.091 1.00 98.56 117 TYR A N 1
ATOM 943 C CA . TYR A 1 117 ? 10.714 8.795 -9.539 1.00 98.56 117 TYR A CA 1
ATOM 944 C C . TYR A 1 117 ? 9.880 7.508 -9.456 1.00 98.56 117 TYR A C 1
ATOM 946 O O . TYR A 1 117 ? 9.921 6.675 -10.366 1.00 98.56 117 TYR A O 1
ATOM 954 N N . ILE A 1 118 ? 9.130 7.314 -8.366 1.00 98.50 118 ILE A N 1
ATOM 955 C CA . ILE A 1 118 ? 8.288 6.123 -8.199 1.00 98.50 118 ILE A CA 1
ATOM 956 C C . ILE A 1 118 ? 7.131 6.133 -9.201 1.00 98.50 118 ILE A C 1
ATOM 958 O O . ILE A 1 118 ? 6.841 5.082 -9.776 1.00 98.50 118 ILE A O 1
ATOM 962 N N . ASN A 1 119 ? 6.522 7.291 -9.466 1.00 98.62 119 ASN A N 1
ATOM 963 C CA . ASN A 1 119 ? 5.488 7.425 -10.493 1.00 98.62 119 ASN A CA 1
ATOM 964 C C . ASN A 1 119 ? 6.015 7.008 -11.872 1.00 98.62 119 ASN A C 1
ATOM 966 O O . ASN A 1 119 ? 5.430 6.128 -12.503 1.00 98.62 119 ASN A O 1
ATOM 970 N N . ASP A 1 120 ? 7.163 7.541 -12.296 1.00 98.56 120 ASP A N 1
ATOM 971 C CA . ASP A 1 120 ? 7.785 7.189 -13.579 1.00 98.56 120 ASP A CA 1
ATOM 972 C C . ASP A 1 120 ? 8.121 5.697 -13.666 1.00 98.56 120 ASP A C 1
ATOM 974 O O . ASP A 1 120 ? 7.919 5.053 -14.699 1.00 98.56 120 ASP A O 1
ATOM 978 N N . CYS A 1 121 ? 8.591 5.104 -12.565 1.00 98.62 121 CYS A N 1
ATOM 979 C CA . CYS A 1 121 ? 8.851 3.671 -12.509 1.00 98.62 121 CYS A CA 1
ATOM 980 C C . CYS A 1 121 ? 7.575 2.8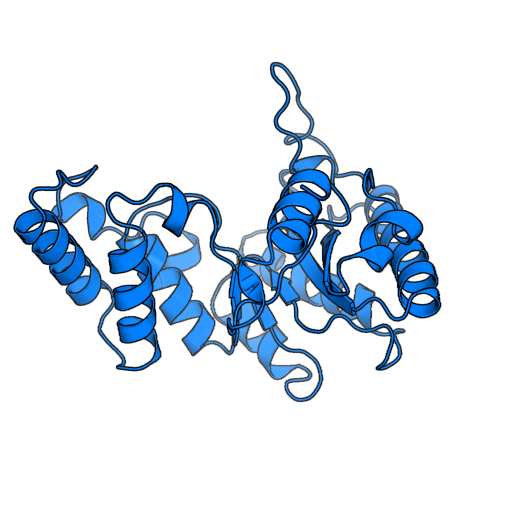36 -12.671 1.00 98.62 121 CYS A C 1
ATOM 982 O O . CYS A 1 121 ? 7.607 1.828 -13.382 1.00 98.62 121 CYS A O 1
ATOM 984 N N . ILE A 1 122 ? 6.463 3.253 -12.055 1.00 98.62 122 ILE A N 1
ATOM 985 C CA . ILE A 1 122 ? 5.158 2.600 -12.210 1.00 98.62 122 ILE A CA 1
ATOM 986 C C . ILE A 1 122 ? 4.694 2.702 -13.661 1.00 98.62 122 ILE A C 1
ATOM 988 O O . ILE A 1 122 ? 4.389 1.670 -14.261 1.00 98.62 122 ILE A O 1
ATOM 992 N N . ILE A 1 123 ? 4.692 3.907 -14.240 1.00 98.06 123 ILE A N 1
ATOM 993 C CA . ILE A 1 123 ? 4.257 4.129 -15.623 1.00 98.06 123 ILE A CA 1
ATOM 994 C C . ILE A 1 123 ? 5.104 3.297 -16.588 1.00 98.06 123 ILE A C 1
ATOM 996 O O . ILE A 1 123 ? 4.553 2.533 -17.380 1.00 98.06 123 ILE A O 1
ATOM 1000 N N . LYS A 1 124 ? 6.435 3.329 -16.455 1.00 97.19 124 LYS A N 1
ATOM 1001 C CA . LYS A 1 124 ? 7.355 2.481 -17.227 1.00 97.19 124 LYS A CA 1
ATOM 1002 C C . LYS A 1 124 ? 7.017 0.993 -17.096 1.00 97.19 124 LYS A C 1
ATOM 1004 O O . LYS A 1 124 ? 7.012 0.278 -18.094 1.00 97.19 124 LYS A O 1
ATOM 1009 N N . ALA A 1 125 ? 6.739 0.513 -15.882 1.00 98.00 125 ALA A N 1
ATOM 1010 C CA . ALA A 1 125 ? 6.448 -0.899 -15.642 1.00 98.00 125 ALA A CA 1
ATOM 1011 C C . ALA A 1 125 ? 5.155 -1.367 -16.328 1.00 98.00 125 ALA A C 1
ATOM 1013 O O . ALA A 1 125 ? 5.057 -2.545 -16.688 1.00 98.00 125 ALA A O 1
ATOM 1014 N N . ILE A 1 126 ? 4.174 -0.473 -16.513 1.00 96.88 126 ILE A N 1
ATOM 1015 C CA . ILE A 1 126 ? 2.850 -0.809 -17.063 1.00 96.88 126 ILE A CA 1
ATOM 1016 C C . ILE A 1 126 ? 2.604 -0.333 -18.504 1.00 96.88 126 ILE A C 1
ATOM 1018 O O . ILE A 1 126 ? 1.609 -0.736 -19.109 1.00 96.88 126 ILE A O 1
ATOM 1022 N N . ALA A 1 127 ? 3.490 0.489 -19.071 1.00 95.19 127 ALA A N 1
ATOM 1023 C CA . ALA A 1 127 ? 3.285 1.134 -20.370 1.00 95.19 127 ALA A CA 1
ATOM 1024 C C . ALA A 1 127 ? 3.033 0.134 -21.512 1.00 95.19 127 ALA A C 1
ATOM 1026 O O . ALA A 1 127 ? 2.108 0.318 -22.296 1.00 95.19 127 ALA A O 1
ATOM 1027 N N . GLY A 1 128 ? 3.807 -0.955 -21.568 1.00 94.56 128 GLY A N 1
ATOM 1028 C CA . GLY A 1 128 ? 3.703 -1.976 -22.621 1.00 94.56 128 GLY A CA 1
ATOM 1029 C C . GLY A 1 128 ? 2.648 -3.061 -22.382 1.00 94.56 128 GLY A C 1
ATOM 1030 O O . GLY A 1 128 ? 2.649 -4.063 -23.087 1.00 94.56 128 GLY A O 1
ATOM 1031 N N . GLN A 1 129 ? 1.802 -2.924 -21.359 1.00 95.44 129 GLN A N 1
ATOM 1032 C CA . GLN A 1 129 ? 0.848 -3.964 -20.964 1.00 95.44 129 GLN A CA 1
ATOM 1033 C C . GLN A 1 129 ? -0.503 -3.766 -21.645 1.00 95.44 129 GLN A C 1
ATOM 1035 O O . GLN A 1 129 ? -1.040 -2.654 -21.645 1.00 95.44 129 GLN A O 1
ATOM 1040 N N . THR A 1 130 ? -1.095 -4.851 -22.148 1.00 94.25 130 THR A N 1
ATOM 1041 C CA . THR A 1 130 ? -2.480 -4.822 -22.649 1.00 94.25 130 THR A CA 1
ATOM 1042 C C . THR A 1 130 ? -3.483 -4.732 -21.495 1.00 94.25 130 THR A C 1
ATOM 1044 O O . THR A 1 130 ? -3.145 -4.969 -20.334 1.00 94.25 130 THR A O 1
ATOM 1047 N N . LYS A 1 131 ? -4.751 -4.427 -21.801 1.00 91.12 131 LYS A N 1
ATOM 1048 C CA . LYS A 1 131 ? -5.823 -4.337 -20.793 1.00 91.12 131 LYS A CA 1
ATOM 1049 C C . LYS A 1 131 ? -5.950 -5.603 -19.936 1.00 91.12 131 LYS A C 1
ATOM 1051 O O . LYS A 1 131 ? -6.227 -5.494 -18.745 1.00 91.12 131 LYS A O 1
ATOM 1056 N N . ASP A 1 132 ? -5.730 -6.779 -20.520 1.00 89.81 132 ASP A N 1
ATOM 1057 C CA . ASP A 1 132 ? -5.862 -8.052 -19.806 1.00 89.81 132 ASP A CA 1
ATOM 1058 C C . ASP A 1 132 ? -4.680 -8.368 -18.891 1.00 89.81 132 ASP A C 1
ATOM 1060 O O . ASP A 1 132 ? -4.859 -9.085 -17.903 1.00 89.81 132 ASP A O 1
ATOM 1064 N N . GLU A 1 133 ? -3.506 -7.806 -19.183 1.00 94.31 133 GLU A N 1
ATOM 1065 C CA . GLU A 1 133 ? -2.296 -7.996 -18.387 1.00 94.31 133 GLU A CA 1
ATOM 1066 C C . GLU A 1 133 ? -2.077 -6.910 -17.325 1.00 94.31 133 GLU A C 1
ATOM 1068 O O . GLU A 1 133 ? -1.232 -7.082 -16.443 1.00 94.31 133 GLU A O 1
ATOM 1073 N N . ARG A 1 134 ? -2.771 -5.770 -17.428 1.00 94.81 134 ARG A N 1
ATOM 1074 C CA . ARG A 1 134 ? -2.636 -4.657 -16.481 1.00 94.81 134 ARG A CA 1
ATOM 1075 C C . ARG A 1 134 ? -3.163 -5.035 -15.088 1.00 94.81 134 ARG A C 1
ATOM 1077 O O . ARG A 1 134 ? -4.109 -5.818 -14.973 1.00 94.81 134 ARG A O 1
ATOM 1084 N N . PRO A 1 135 ? -2.580 -4.478 -14.009 1.00 97.75 135 PRO A N 1
ATOM 1085 C CA . PRO A 1 135 ? -3.124 -4.659 -12.668 1.00 97.75 135 PRO A CA 1
ATOM 1086 C C . PRO A 1 135 ? -4.499 -3.987 -12.552 1.00 97.75 135 PRO A C 1
ATOM 1088 O O . PRO A 1 135 ? -4.720 -2.922 -13.121 1.00 97.75 135 PRO A O 1
ATOM 1091 N N . LEU A 1 136 ? -5.404 -4.566 -11.759 1.00 97.69 136 LEU A N 1
ATOM 1092 C CA . LEU A 1 136 ? -6.731 -3.993 -11.495 1.00 97.69 136 LEU A CA 1
ATOM 1093 C C . LEU A 1 136 ? -6.652 -2.617 -10.820 1.00 97.69 136 LEU A C 1
ATOM 1095 O O . LEU A 1 136 ? -7.492 -1.754 -11.054 1.00 97.69 136 LEU A O 1
ATOM 1099 N N . PHE A 1 137 ? -5.667 -2.444 -9.943 1.00 98.44 137 PHE A N 1
ATOM 1100 C CA . PHE A 1 137 ? -5.345 -1.190 -9.277 1.00 98.44 137 PHE A CA 1
ATOM 1101 C C . PHE A 1 137 ? -3.913 -1.243 -8.732 1.00 98.44 137 PHE A C 1
ATOM 1103 O O . PHE A 1 137 ? -3.289 -2.309 -8.645 1.00 98.44 137 PHE A O 1
ATOM 1110 N N . LEU A 1 138 ? -3.400 -0.083 -8.341 1.00 98.69 138 LEU A N 1
ATOM 1111 C CA . LEU A 1 138 ? -2.122 0.071 -7.663 1.00 98.69 138 LEU A CA 1
ATOM 1112 C C . LEU A 1 138 ? -2.295 0.081 -6.143 1.00 98.69 138 LEU A C 1
ATOM 1114 O O . LEU A 1 138 ? -3.294 0.555 -5.609 1.00 98.69 138 LEU A O 1
ATOM 1118 N N . LYS A 1 139 ? -1.277 -0.392 -5.434 1.00 98.44 139 LYS A N 1
ATOM 1119 C CA . LYS A 1 139 ? -1.121 -0.272 -3.986 1.00 98.44 139 LYS A CA 1
ATOM 1120 C C . LYS A 1 139 ? 0.239 0.358 -3.696 1.00 98.44 139 LYS A C 1
ATOM 1122 O O . LYS A 1 139 ? 1.241 -0.339 -3.597 1.00 98.44 139 LYS A O 1
ATOM 1127 N N . ILE A 1 140 ? 0.281 1.674 -3.566 1.00 98.50 140 ILE A N 1
ATOM 1128 C CA . ILE A 1 140 ? 1.538 2.429 -3.478 1.00 98.50 140 ILE A CA 1
ATOM 1129 C C . ILE A 1 140 ? 1.694 3.116 -2.122 1.00 98.50 140 ILE A C 1
ATOM 1131 O O . ILE A 1 140 ? 0.724 3.300 -1.383 1.00 98.50 140 ILE A O 1
ATOM 1135 N N . ALA A 1 141 ? 2.921 3.492 -1.768 1.00 96.94 141 ALA A N 1
ATOM 1136 C CA . ALA A 1 141 ? 3.139 4.435 -0.676 1.00 96.94 141 ALA A CA 1
ATOM 1137 C C . ALA A 1 141 ? 2.566 5.817 -1.044 1.00 96.94 141 ALA A C 1
ATOM 1139 O O . ALA A 1 141 ? 2.605 6.226 -2.202 1.00 96.94 141 ALA A O 1
ATOM 1140 N N . TYR A 1 142 ? 2.044 6.550 -0.059 1.00 98.06 142 TYR A N 1
ATOM 1141 C CA . TYR A 1 142 ? 1.684 7.952 -0.260 1.00 98.06 142 TYR A CA 1
ATOM 1142 C C . TYR A 1 142 ? 2.956 8.801 -0.197 1.00 98.06 142 TYR A C 1
ATOM 1144 O O . TYR A 1 142 ? 3.531 8.953 0.878 1.00 98.06 142 TYR A O 1
ATOM 1152 N N . ASN A 1 143 ? 3.382 9.343 -1.338 1.00 97.94 143 ASN A N 1
ATOM 1153 C CA . ASN A 1 143 ? 4.604 10.149 -1.474 1.00 97.94 143 ASN A CA 1
ATOM 1154 C C . ASN A 1 143 ? 4.332 11.662 -1.493 1.00 97.94 143 ASN A C 1
ATOM 1156 O O . ASN A 1 143 ? 5.130 12.446 -2.000 1.00 97.94 143 ASN A O 1
ATOM 1160 N N . GLY A 1 144 ? 3.204 12.076 -0.916 1.00 97.75 144 GLY A N 1
ATOM 1161 C CA . GLY A 1 144 ? 2.784 13.470 -0.863 1.00 97.75 144 GLY A CA 1
ATOM 1162 C C . GLY A 1 144 ? 1.675 13.809 -1.864 1.00 97.75 144 GLY A C 1
ATOM 1163 O O . GLY A 1 144 ? 1.324 12.989 -2.717 1.00 97.75 144 GLY A O 1
ATOM 1164 N N . PRO A 1 145 ? 1.111 15.022 -1.739 1.00 97.88 145 PRO A N 1
ATOM 1165 C CA . PRO A 1 145 ? -0.091 15.431 -2.461 1.00 97.88 145 PRO A CA 1
ATOM 1166 C C . PRO A 1 145 ? 0.116 15.447 -3.975 1.00 97.88 145 PRO A C 1
ATOM 1168 O O . PRO A 1 145 ? -0.621 14.790 -4.702 1.00 97.88 145 PRO A O 1
ATOM 1171 N N . LYS A 1 146 ? 1.181 16.116 -4.432 1.00 98.00 146 LYS A N 1
ATOM 1172 C CA . LYS A 1 146 ? 1.495 16.244 -5.857 1.00 98.00 146 LYS A CA 1
ATOM 1173 C C . LYS A 1 146 ? 1.742 14.889 -6.524 1.00 98.00 146 LYS A C 1
ATOM 1175 O O . LYS A 1 146 ? 1.130 14.606 -7.541 1.00 98.00 146 LYS A O 1
ATOM 1180 N N . ALA A 1 147 ? 2.582 14.035 -5.935 1.00 98.25 147 ALA A N 1
ATOM 1181 C CA . ALA A 1 147 ? 2.875 12.723 -6.515 1.00 98.25 147 ALA A CA 1
ATOM 1182 C C . ALA A 1 147 ? 1.619 11.837 -6.605 1.00 98.25 147 ALA A C 1
ATOM 1184 O O . ALA A 1 147 ? 1.456 11.094 -7.570 1.00 98.25 147 ALA A O 1
ATOM 1185 N N . MET A 1 148 ? 0.720 11.921 -5.617 1.00 98.56 148 MET A N 1
ATOM 1186 C CA . MET A 1 148 ? -0.555 11.205 -5.660 1.00 98.56 148 MET A CA 1
ATOM 1187 C C . MET A 1 148 ? -1.459 11.731 -6.783 1.00 98.56 148 MET A C 1
ATOM 1189 O O . MET A 1 148 ? -1.965 10.935 -7.571 1.00 98.56 148 MET A O 1
ATOM 1193 N N . GLU A 1 149 ? -1.614 13.053 -6.879 1.00 98.56 149 GLU A N 1
ATOM 1194 C CA . GLU A 1 149 ? -2.453 13.706 -7.888 1.00 98.56 149 GLU A CA 1
ATOM 1195 C C . GLU A 1 149 ? -1.937 13.468 -9.312 1.00 98.56 149 GLU A C 1
ATOM 1197 O O . GLU A 1 149 ? -2.712 13.070 -10.181 1.00 98.56 149 GLU A O 1
ATOM 1202 N N . ASP A 1 150 ? -0.630 13.618 -9.541 1.00 98.38 150 ASP A N 1
ATOM 1203 C CA . ASP A 1 150 ? -0.001 13.379 -10.844 1.00 98.38 150 ASP A CA 1
ATOM 1204 C C . ASP A 1 150 ? -0.270 11.946 -11.335 1.00 98.38 150 ASP A C 1
ATOM 1206 O O . ASP A 1 150 ? -0.667 11.739 -12.481 1.00 98.38 150 ASP A O 1
ATOM 1210 N N . LEU A 1 151 ? -0.112 10.940 -10.465 1.00 98.44 151 LEU A N 1
ATOM 1211 C CA . LEU A 1 151 ? -0.345 9.547 -10.851 1.00 98.44 151 LEU A CA 1
ATOM 1212 C C . LEU A 1 151 ? -1.835 9.243 -11.044 1.00 98.44 151 LEU A C 1
ATOM 1214 O O . LEU A 1 151 ? -2.204 8.534 -11.980 1.00 98.44 151 LEU A O 1
ATOM 1218 N N . ALA A 1 152 ? -2.695 9.761 -10.164 1.00 98.25 152 ALA A N 1
ATOM 1219 C CA . ALA A 1 152 ? -4.136 9.526 -10.225 1.00 98.25 152 ALA A CA 1
ATOM 1220 C C . ALA A 1 152 ? -4.797 10.191 -11.441 1.00 98.25 152 ALA A C 1
ATOM 1222 O O . ALA A 1 152 ? -5.819 9.700 -11.918 1.00 98.25 152 ALA A O 1
ATOM 1223 N N . THR A 1 153 ? -4.219 11.280 -11.952 1.00 97.75 153 THR A N 1
ATOM 1224 C CA . THR A 1 153 ? -4.738 12.026 -13.110 1.00 97.75 153 THR A CA 1
ATOM 1225 C C . THR A 1 153 ? -4.085 11.646 -14.440 1.00 97.75 153 THR A C 1
ATOM 1227 O O . THR A 1 153 ? -4.596 12.042 -15.485 1.00 97.75 153 THR A O 1
ATOM 1230 N N . TYR A 1 154 ? -3.022 10.834 -14.429 1.00 96.88 154 TYR A N 1
ATOM 1231 C CA . TYR A 1 154 ? -2.314 10.399 -15.638 1.00 96.88 154 TYR A CA 1
ATOM 1232 C C . TYR A 1 154 ? -3.196 9.604 -16.620 1.00 96.88 154 TYR A C 1
ATOM 1234 O O . TYR A 1 154 ? -3.248 9.915 -17.807 1.00 96.88 154 TYR A O 1
ATOM 1242 N N . ASP A 1 155 ? -3.895 8.576 -16.129 1.00 94.50 155 ASP A N 1
ATOM 1243 C CA . ASP A 1 155 ? -4.831 7.748 -16.909 1.00 94.50 155 ASP A CA 1
ATOM 1244 C C . ASP A 1 155 ? -5.988 7.286 -16.000 1.00 94.50 155 ASP A C 1
ATOM 1246 O O . ASP A 1 155 ? -6.117 6.097 -15.693 1.00 94.50 155 ASP A O 1
ATOM 1250 N N . PRO A 1 156 ? -6.831 8.214 -15.506 1.00 93.38 156 PRO A N 1
ATOM 1251 C CA . PRO A 1 156 ? -7.824 7.937 -14.463 1.00 93.38 156 PRO A CA 1
ATOM 1252 C C . PRO A 1 156 ? -8.885 6.914 -14.887 1.00 93.38 156 PRO A C 1
ATOM 1254 O O . PRO A 1 156 ? -9.567 6.341 -14.038 1.00 93.38 156 PRO A O 1
ATOM 1257 N N . THR A 1 157 ? -9.035 6.680 -16.195 1.00 91.00 157 THR A N 1
ATOM 1258 C CA . THR A 1 157 ? -9.986 5.701 -16.734 1.00 91.00 157 THR A CA 1
ATOM 1259 C C . THR A 1 157 ? -9.448 4.276 -16.633 1.00 91.00 157 THR A C 1
ATOM 1261 O O . THR A 1 157 ? -10.226 3.349 -16.408 1.00 91.00 157 THR A O 1
ATOM 1264 N N . ASN A 1 158 ? -8.134 4.077 -16.786 1.00 91.38 158 ASN A N 1
ATOM 1265 C CA . ASN A 1 158 ? -7.545 2.737 -16.857 1.00 91.38 158 ASN A CA 1
ATOM 1266 C C . ASN A 1 158 ? -6.566 2.419 -15.719 1.00 91.38 158 ASN A C 1
ATOM 1268 O O . ASN A 1 158 ? -6.172 1.260 -15.581 1.00 91.38 158 ASN A O 1
ATOM 1272 N N . LEU A 1 159 ? -6.174 3.404 -14.906 1.00 94.81 159 LEU A N 1
ATOM 1273 C CA . LEU A 1 159 ? -5.233 3.240 -13.803 1.00 94.81 159 LEU A CA 1
ATOM 1274 C C . LEU A 1 159 ? -5.853 3.684 -12.478 1.00 94.81 159 LEU A C 1
ATOM 1276 O O . LEU A 1 159 ? -5.812 4.848 -12.089 1.00 94.81 159 LEU A O 1
ATOM 1280 N N . ILE A 1 160 ? -6.393 2.720 -11.736 1.00 98.12 160 ILE A N 1
ATOM 1281 C CA . ILE A 1 160 ? -6.914 2.978 -10.396 1.00 98.12 160 ILE A CA 1
ATOM 1282 C C . ILE A 1 160 ? -5.757 3.025 -9.398 1.00 98.12 160 ILE A C 1
ATOM 1284 O O . ILE A 1 160 ? -5.069 2.026 -9.177 1.00 98.12 160 ILE A O 1
ATOM 1288 N N . VAL A 1 161 ? -5.561 4.175 -8.756 1.00 98.56 161 VAL A N 1
ATOM 1289 C CA . VAL A 1 161 ? -4.520 4.359 -7.739 1.00 98.56 161 VAL A CA 1
ATOM 1290 C C . VAL A 1 161 ? -5.072 4.052 -6.351 1.00 98.56 161 VAL A C 1
ATOM 1292 O O . VAL A 1 161 ? -6.137 4.532 -5.957 1.00 98.56 161 VAL A O 1
ATOM 1295 N N . GLY A 1 162 ? -4.339 3.254 -5.585 1.00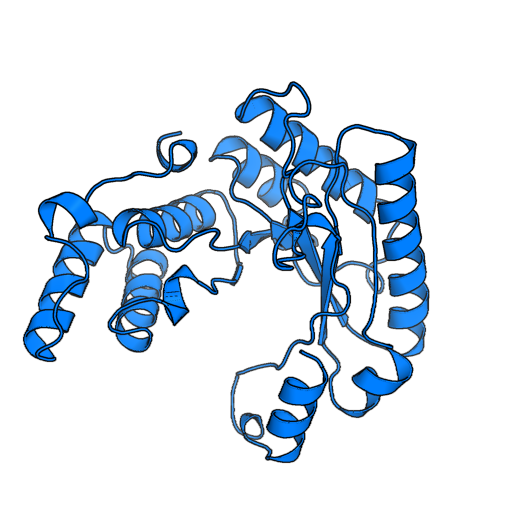 98.25 162 GLY A N 1
ATOM 1296 C CA . GLY A 1 162 ? -4.636 2.946 -4.194 1.00 98.25 162 GLY A CA 1
ATOM 1297 C C . GLY A 1 162 ? -3.397 3.032 -3.314 1.00 98.25 162 GLY A C 1
ATOM 1298 O O . GLY A 1 162 ? -2.268 2.972 -3.799 1.00 98.25 162 GLY A O 1
ATOM 1299 N N . ILE A 1 163 ? -3.606 3.154 -2.003 1.00 98.00 163 ILE A N 1
ATOM 1300 C CA . ILE A 1 163 ? -2.526 3.347 -1.031 1.00 98.00 163 ILE A CA 1
ATOM 1301 C C . ILE A 1 163 ? -2.364 2.190 -0.046 1.00 98.00 163 ILE A C 1
ATOM 1303 O O . ILE A 1 163 ? -3.326 1.528 0.356 1.00 98.00 163 ILE A O 1
ATOM 1307 N N . LEU A 1 164 ? -1.127 1.982 0.403 1.00 96.69 164 LEU A N 1
ATOM 1308 C CA . LEU A 1 164 ? -0.797 1.147 1.556 1.00 96.69 164 LEU A CA 1
ATOM 1309 C C . LEU A 1 164 ? -0.742 1.969 2.848 1.00 96.69 164 LEU A C 1
ATOM 1311 O O . LEU A 1 164 ? -0.413 3.149 2.848 1.00 96.69 164 LEU A O 1
ATOM 1315 N N . GLY A 1 165 ? -1.033 1.318 3.977 1.00 93.81 165 GLY A N 1
ATOM 1316 C CA . GLY A 1 165 ? -1.099 1.994 5.281 1.00 93.81 165 GLY A CA 1
ATOM 1317 C C . GLY A 1 165 ? 0.237 2.178 6.010 1.00 93.81 165 GLY A C 1
ATOM 1318 O O . GLY A 1 165 ? 0.265 2.805 7.057 1.00 93.81 165 GLY A O 1
ATOM 1319 N N . GLY A 1 166 ? 1.349 1.606 5.550 1.00 92.38 166 GLY A N 1
ATOM 1320 C CA . GLY A 1 166 ? 2.633 1.766 6.250 1.00 92.38 166 GLY A CA 1
ATOM 1321 C C . GLY A 1 166 ? 2.646 1.173 7.672 1.00 92.38 166 GLY A C 1
ATOM 1322 O O . GLY A 1 166 ? 2.073 0.101 7.915 1.00 92.38 166 GLY A O 1
ATOM 1323 N N . SER A 1 167 ? 3.392 1.802 8.588 1.00 92.81 167 SER A N 1
ATOM 1324 C CA . SER A 1 167 ? 3.476 1.425 10.010 1.00 92.81 167 SER A CA 1
ATOM 1325 C C . SER A 1 167 ? 2.186 1.792 10.765 1.00 92.81 167 SER A C 1
ATOM 1327 O O . SER A 1 167 ? 1.304 2.448 10.211 1.00 92.81 167 SER A O 1
ATOM 1329 N N . LYS A 1 168 ? 2.050 1.366 12.030 1.00 94.94 168 LYS A N 1
ATOM 1330 C CA . LYS A 1 168 ? 0.876 1.699 12.859 1.00 94.94 168 LYS A CA 1
ATOM 1331 C C . LYS A 1 168 ? 0.689 3.222 12.978 1.00 94.94 168 LYS A C 1
ATOM 1333 O O . LYS A 1 168 ? -0.358 3.727 12.585 1.00 94.94 168 LYS A O 1
ATOM 1338 N N . GLY A 1 169 ? 1.726 3.945 13.412 1.00 95.25 169 GLY A N 1
ATOM 1339 C CA . GLY A 1 169 ? 1.671 5.399 13.623 1.00 95.25 169 GLY A CA 1
ATOM 1340 C C . GLY A 1 169 ? 0.654 5.817 14.693 1.00 95.25 169 GLY A C 1
ATOM 1341 O O . GLY A 1 169 ? 0.222 4.983 15.505 1.00 95.25 169 GLY A O 1
ATOM 1342 N N . THR A 1 170 ? 0.286 7.101 14.694 1.00 98.06 170 THR A N 1
ATOM 1343 C CA . THR A 1 170 ? -0.856 7.606 15.472 1.00 98.06 170 THR A CA 1
ATOM 1344 C C . THR A 1 170 ? -2.191 7.307 14.787 1.00 98.06 170 THR A C 1
ATOM 1346 O O . THR A 1 170 ? -2.242 7.027 13.584 1.00 98.06 170 THR A O 1
ATOM 1349 N N . THR A 1 171 ? -3.298 7.381 15.529 1.00 98.44 171 THR A N 1
ATOM 1350 C CA . THR A 1 171 ? -4.641 7.373 14.928 1.00 98.44 171 THR A CA 1
ATOM 1351 C C . THR A 1 171 ? -4.795 8.572 13.993 1.00 98.44 171 THR A C 1
ATOM 1353 O O . THR A 1 171 ? -5.326 8.425 12.892 1.00 98.44 171 THR A O 1
ATOM 1356 N N . ARG A 1 172 ? -4.233 9.737 14.358 1.00 98.50 172 ARG A N 1
ATOM 1357 C CA . ARG A 1 172 ? -4.183 10.911 13.478 1.00 98.50 172 ARG A CA 1
ATOM 1358 C C . ARG A 1 172 ? -3.450 10.623 12.170 1.00 98.50 172 ARG A C 1
ATOM 1360 O O . ARG A 1 172 ? -3.983 10.998 11.133 1.00 98.50 172 ARG A O 1
ATOM 1367 N N . ASP A 1 173 ? -2.300 9.942 12.189 1.00 98.44 173 ASP A N 1
ATOM 1368 C CA . ASP A 1 173 ? -1.578 9.558 10.965 1.00 98.44 173 ASP A CA 1
ATOM 1369 C C . ASP A 1 173 ? -2.420 8.626 10.085 1.00 98.44 173 ASP A C 1
ATOM 1371 O O . ASP A 1 173 ? -2.415 8.746 8.864 1.00 98.44 173 ASP A O 1
ATOM 1375 N N . CYS A 1 174 ? -3.153 7.683 10.689 1.00 98.38 174 CYS A N 1
ATOM 1376 C CA . CYS A 1 174 ? -4.047 6.781 9.959 1.00 98.38 174 CYS A CA 1
ATOM 1377 C C . CYS A 1 174 ? -5.140 7.545 9.204 1.00 98.38 174 CYS A C 1
ATOM 1379 O O . CYS A 1 174 ? -5.325 7.342 8.002 1.00 98.38 174 CYS A O 1
ATOM 1381 N N . LEU A 1 175 ? -5.836 8.429 9.918 1.00 98.69 175 LEU A N 1
ATOM 1382 C CA . LEU A 1 175 ? -6.984 9.163 9.398 1.00 98.69 175 LEU A CA 1
ATOM 1383 C C . LEU A 1 175 ? -6.552 10.282 8.439 1.00 98.69 175 LEU A C 1
ATOM 1385 O O . LEU A 1 175 ? -7.195 10.485 7.415 1.00 98.69 175 LEU A O 1
ATOM 1389 N N . GLU A 1 176 ? -5.424 10.948 8.704 1.00 98.56 176 GLU A N 1
ATOM 1390 C CA . GLU A 1 176 ? -4.853 11.931 7.776 1.00 98.56 176 GLU A CA 1
ATOM 1391 C C . GLU A 1 176 ? -4.398 11.278 6.474 1.00 98.56 176 GLU A C 1
ATOM 1393 O O . GLU A 1 176 ? -4.663 11.812 5.402 1.00 98.56 176 GLU A O 1
ATOM 1398 N N . LEU A 1 177 ? -3.742 10.114 6.549 1.00 98.62 177 LEU A N 1
ATOM 1399 C CA . LEU A 1 177 ? -3.255 9.409 5.368 1.00 98.62 177 LEU A CA 1
ATOM 1400 C C . LEU A 1 177 ? -4.397 9.051 4.416 1.00 98.62 177 LEU A C 1
ATOM 1402 O O . LEU A 1 177 ? -4.293 9.318 3.220 1.00 98.62 177 LEU A O 1
ATOM 1406 N N . ILE A 1 178 ? -5.480 8.453 4.926 1.00 98.06 178 ILE A N 1
ATOM 1407 C CA . ILE A 1 178 ? -6.610 8.082 4.068 1.00 98.06 178 ILE A CA 1
ATOM 1408 C C . ILE A 1 178 ? -7.321 9.324 3.518 1.00 98.06 178 ILE A C 1
ATOM 1410 O O . ILE A 1 178 ? -7.636 9.352 2.329 1.00 98.06 178 ILE A O 1
ATOM 1414 N N . ASN A 1 179 ? -7.493 10.370 4.338 1.00 98.50 179 ASN A N 1
ATOM 1415 C CA . ASN A 1 179 ? -8.108 11.629 3.920 1.00 98.50 179 ASN A CA 1
ATOM 1416 C C . ASN A 1 179 ? -7.312 12.301 2.794 1.00 98.50 179 ASN A C 1
ATOM 1418 O O . ASN A 1 179 ? -7.853 12.576 1.725 1.00 98.50 179 ASN A O 1
ATOM 1422 N N . LYS A 1 180 ? -6.003 12.509 2.996 1.00 98.12 180 LYS A N 1
ATOM 1423 C CA . LYS A 1 180 ? -5.131 13.125 1.992 1.00 98.12 180 LYS A CA 1
ATOM 1424 C C 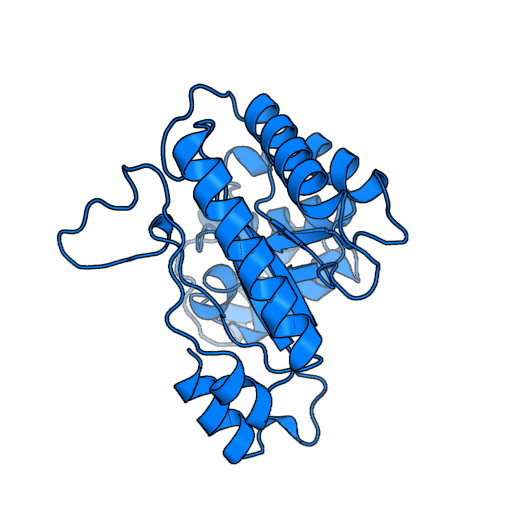. LYS A 1 180 ? -5.062 12.292 0.721 1.00 98.12 180 LYS A C 1
ATOM 1426 O O . LYS A 1 180 ? -5.249 12.834 -0.360 1.00 98.12 180 LYS A O 1
ATOM 1431 N N . ALA A 1 181 ? -4.839 10.984 0.826 1.00 98.25 181 ALA A N 1
ATOM 1432 C CA . ALA A 1 181 ? -4.765 10.141 -0.362 1.00 98.25 181 ALA A CA 1
ATOM 1433 C C . ALA A 1 181 ? -6.059 10.182 -1.183 1.00 98.25 181 ALA A C 1
ATOM 1435 O O . ALA A 1 181 ? -5.990 10.339 -2.399 1.00 98.25 181 ALA A O 1
ATOM 1436 N N . SER A 1 182 ? -7.223 10.109 -0.527 1.00 98.06 182 SER A N 1
ATOM 1437 C CA . SER A 1 182 ? -8.524 10.240 -1.192 1.00 98.06 182 SER A CA 1
ATOM 1438 C C . SER A 1 182 ? -8.690 11.609 -1.852 1.00 98.06 182 SER A C 1
ATOM 1440 O O . SER A 1 182 ? -9.066 11.689 -3.022 1.00 98.06 182 SER A O 1
ATOM 1442 N N . LYS A 1 183 ? -8.345 12.687 -1.132 1.00 97.81 183 LYS A N 1
ATOM 1443 C CA . LYS A 1 183 ? -8.396 14.064 -1.642 1.00 97.81 183 LYS A CA 1
ATOM 1444 C C . LYS A 1 183 ? -7.589 14.236 -2.932 1.00 97.81 183 LYS A C 1
ATOM 1446 O O . LYS A 1 183 ? -8.051 14.925 -3.831 1.00 97.81 183 LYS A O 1
ATOM 1451 N N . TYR A 1 184 ? -6.423 13.597 -3.028 1.00 98.31 184 TYR A N 1
ATOM 1452 C CA . TYR A 1 184 ? -5.539 13.678 -4.197 1.00 98.31 184 TYR A CA 1
ATOM 1453 C C . TYR A 1 184 ? -5.745 12.540 -5.209 1.00 98.31 184 TYR A C 1
ATOM 1455 O O . TYR A 1 184 ? -4.891 12.297 -6.051 1.00 98.31 184 TYR A O 1
ATOM 1463 N N . GLY A 1 185 ? -6.886 11.846 -5.159 1.00 97.81 185 GLY A N 1
ATOM 1464 C CA . GLY A 1 185 ? -7.343 10.985 -6.253 1.00 97.81 185 GLY A CA 1
ATOM 1465 C C . GLY A 1 185 ? -7.220 9.479 -6.026 1.00 97.81 185 GLY A C 1
ATOM 1466 O O . GLY A 1 185 ? -7.737 8.718 -6.847 1.00 97.81 185 GLY A O 1
ATOM 1467 N N . ALA A 1 186 ? -6.633 9.015 -4.916 1.00 98.06 186 ALA A N 1
ATOM 1468 C CA . ALA A 1 186 ? -6.635 7.589 -4.591 1.00 98.06 186 ALA A CA 1
ATOM 1469 C C . ALA A 1 186 ? -8.072 7.075 -4.390 1.00 98.06 186 ALA A C 1
ATOM 1471 O O . ALA A 1 186 ? -8.900 7.720 -3.748 1.00 98.06 186 ALA A O 1
ATOM 1472 N N . LYS A 1 187 ? -8.367 5.879 -4.907 1.00 97.25 187 LYS A N 1
ATOM 1473 C CA . LYS A 1 187 ? -9.701 5.252 -4.847 1.00 97.25 187 LYS A CA 1
ATOM 1474 C C . LYS A 1 187 ? -9.751 3.994 -3.984 1.00 97.25 187 LYS A C 1
ATOM 1476 O O . LYS A 1 187 ? -10.831 3.470 -3.728 1.00 97.25 187 LYS A O 1
ATOM 1481 N N . VAL A 1 188 ? -8.597 3.492 -3.540 1.00 96.69 188 VAL A N 1
ATOM 1482 C CA . VAL A 1 188 ? -8.491 2.253 -2.753 1.00 96.69 188 VAL A CA 1
ATOM 1483 C C . VAL A 1 188 ? -7.518 2.443 -1.587 1.00 96.69 188 VAL A C 1
ATOM 1485 O O . VAL A 1 188 ? -6.452 3.032 -1.747 1.00 96.69 188 VAL A O 1
ATOM 1488 N N . ALA A 1 189 ? -7.847 1.899 -0.413 1.00 96.62 189 ALA A N 1
ATOM 1489 C CA . ALA A 1 189 ? -6.954 1.857 0.745 1.00 96.62 189 ALA A CA 1
ATOM 1490 C C . ALA A 1 189 ? -6.764 0.413 1.234 1.00 96.62 189 ALA A C 1
ATOM 1492 O O . ALA A 1 189 ? -7.726 -0.274 1.571 1.00 96.62 189 ALA A O 1
ATOM 1493 N N . LEU A 1 190 ? -5.513 -0.051 1.298 1.00 96.44 190 LEU A N 1
ATOM 1494 C CA . LEU A 1 190 ? -5.145 -1.406 1.725 1.00 96.44 190 LEU A CA 1
ATOM 1495 C C . LEU A 1 190 ? -4.309 -1.349 3.006 1.00 96.44 190 LEU A C 1
ATOM 1497 O O . LEU A 1 190 ? -3.077 -1.466 2.996 1.00 96.44 190 LEU A O 1
ATOM 1501 N N . PHE A 1 191 ? -4.991 -1.123 4.129 1.00 96.94 191 PHE A N 1
ATOM 1502 C CA . PHE A 1 191 ? -4.358 -0.944 5.435 1.00 96.94 191 PHE A CA 1
ATOM 1503 C C . PHE A 1 191 ? -4.277 -2.278 6.179 1.00 96.94 191 PHE A C 1
ATOM 1505 O O . PHE A 1 191 ? -5.261 -2.992 6.319 1.00 96.94 191 PHE A O 1
ATOM 1512 N N . GLY A 1 192 ? -3.076 -2.610 6.659 1.00 95.19 192 GLY A N 1
ATOM 1513 C CA . GLY A 1 192 ? -2.833 -3.787 7.497 1.00 95.19 192 GLY A CA 1
ATOM 1514 C C . GLY A 1 192 ? -2.579 -3.375 8.941 1.00 95.19 192 GLY A C 1
ATOM 1515 O O . GLY A 1 192 ? -3.500 -3.276 9.742 1.00 95.19 192 GLY A O 1
ATOM 1516 N N . ARG A 1 193 ? -1.312 -3.078 9.261 1.00 96.00 193 ARG A N 1
ATOM 1517 C CA . ARG A 1 193 ? -0.842 -2.753 10.623 1.00 96.00 193 ARG A CA 1
ATOM 1518 C C . ARG A 1 193 ? -1.651 -1.657 11.317 1.00 96.00 193 ARG A C 1
ATOM 1520 O O . ARG A 1 193 ? -1.929 -1.800 12.498 1.00 96.00 193 ARG A O 1
ATOM 1527 N N . LYS A 1 194 ? -2.043 -0.604 10.591 1.00 96.25 194 LYS A N 1
ATOM 1528 C CA . LYS A 1 194 ? -2.864 0.489 11.134 1.00 96.25 194 LYS A CA 1
ATOM 1529 C C . LYS A 1 194 ? -4.191 -0.004 11.727 1.00 96.25 194 LYS A C 1
ATOM 1531 O O . LYS A 1 194 ? -4.593 0.486 12.769 1.00 96.25 194 LYS A O 1
ATOM 1536 N N . ILE A 1 195 ? -4.823 -0.995 11.093 1.00 97.69 195 ILE A N 1
ATOM 1537 C CA . ILE A 1 195 ? -6.089 -1.587 11.545 1.00 97.69 195 ILE A CA 1
ATOM 1538 C C . ILE A 1 195 ? -5.826 -2.718 12.541 1.00 97.69 195 ILE A C 1
ATOM 1540 O O . ILE A 1 195 ? -6.339 -2.689 13.654 1.00 97.69 195 ILE A O 1
ATOM 1544 N N . ASN A 1 196 ? -4.995 -3.695 12.173 1.00 96.38 196 ASN A N 1
ATOM 1545 C CA . ASN A 1 196 ? -4.805 -4.920 12.959 1.00 96.38 196 ASN A CA 1
ATOM 1546 C C . ASN A 1 196 ? -4.172 -4.681 14.331 1.00 96.38 196 ASN A C 1
ATOM 1548 O O . ASN A 1 196 ? -4.382 -5.479 15.234 1.00 96.38 196 ASN A O 1
ATOM 1552 N N . LEU A 1 197 ? -3.369 -3.624 14.471 1.00 97.06 197 LEU A N 1
ATOM 1553 C CA . LEU A 1 197 ? -2.723 -3.274 15.733 1.00 97.06 197 LEU A CA 1
ATOM 1554 C C . LEU A 1 197 ? -3.479 -2.177 16.491 1.00 97.06 197 LEU A C 1
ATOM 1556 O O . LEU A 1 197 ? -2.934 -1.670 17.464 1.00 97.06 197 LEU A O 1
ATOM 1560 N N . SER A 1 198 ? -4.657 -1.754 16.027 1.00 97.50 198 SER A N 1
ATOM 1561 C CA . SER A 1 198 ? -5.494 -0.800 16.763 1.00 97.50 198 SER A CA 1
ATOM 1562 C C . SER A 1 198 ? -6.243 -1.487 17.904 1.00 97.50 198 SER A C 1
ATOM 1564 O O . SER A 1 198 ? -6.499 -2.690 17.859 1.00 97.50 198 SER A O 1
ATOM 1566 N N . GLU A 1 199 ? -6.612 -0.705 18.909 1.00 97.94 199 GLU A N 1
ATOM 1567 C CA . GLU A 1 199 ? -7.337 -1.139 20.102 1.00 97.94 199 GLU A CA 1
ATOM 1568 C C . GLU A 1 199 ? -8.751 -1.640 19.754 1.00 97.94 199 GLU A C 1
ATOM 1570 O O . GLU A 1 199 ? -9.255 -2.579 20.366 1.00 97.94 199 GLU A O 1
ATOM 1575 N N . SER A 1 200 ? -9.386 -1.053 18.731 1.00 98.12 200 SER A N 1
ATOM 1576 C CA . SER A 1 200 ? -10.693 -1.475 18.215 1.00 98.12 200 SER A CA 1
ATOM 1577 C C . SER A 1 200 ? -10.726 -1.414 16.677 1.00 98.12 200 SER A C 1
ATOM 1579 O O . SER A 1 200 ? -11.203 -0.429 16.102 1.00 98.12 200 SER A O 1
ATOM 1581 N N . PRO A 1 201 ? -10.300 -2.486 15.972 1.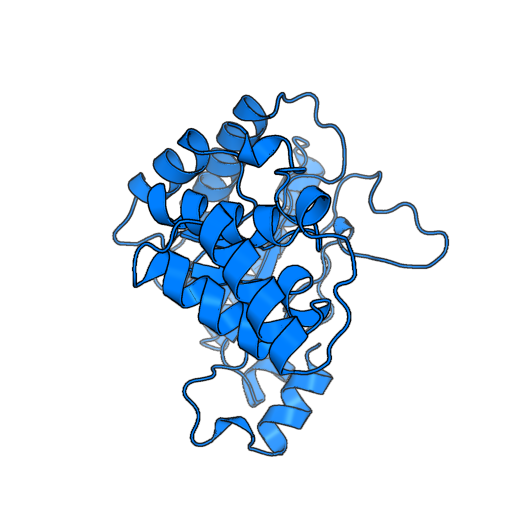00 97.94 201 PRO A N 1
ATOM 1582 C CA . PRO A 1 201 ? -10.215 -2.506 14.506 1.00 97.94 201 PRO A CA 1
ATOM 1583 C C . PRO A 1 201 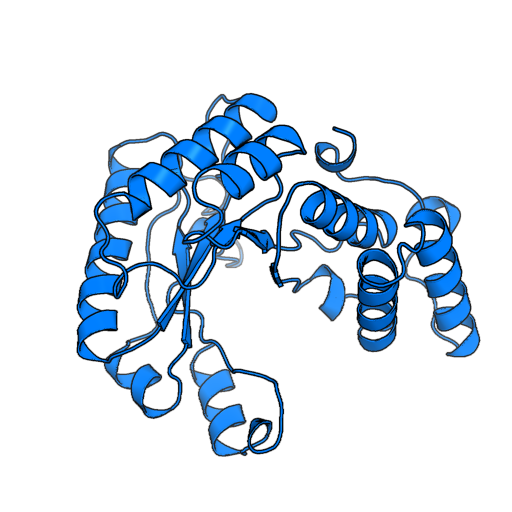? -11.529 -2.170 13.796 1.00 97.94 201 PRO A C 1
ATOM 1585 O O . PRO A 1 201 ? -11.541 -1.450 12.800 1.00 97.94 201 PRO A O 1
ATOM 1588 N N . LYS A 1 202 ? -12.661 -2.658 14.323 1.00 97.75 202 LYS A N 1
ATOM 1589 C CA . LYS A 1 202 ? -13.991 -2.386 13.754 1.00 97.75 202 LYS A CA 1
ATOM 1590 C C . LYS A 1 202 ? -14.387 -0.912 13.901 1.00 97.75 202 LYS A C 1
ATOM 1592 O O . LYS A 1 202 ? -14.918 -0.344 12.952 1.00 97.75 202 LYS A O 1
ATOM 1597 N N . SER A 1 203 ? -14.113 -0.306 15.062 1.00 98.31 203 SER A N 1
ATOM 1598 C CA . SER A 1 203 ? -14.333 1.132 15.290 1.00 98.31 203 SER A CA 1
ATOM 1599 C C . SER A 1 203 ? -13.491 1.969 14.348 1.00 98.31 203 SER A C 1
ATOM 1601 O O . SER A 1 203 ? -14.015 2.835 13.657 1.00 98.31 203 SER A O 1
ATOM 1603 N N . LEU A 1 204 ? -12.194 1.659 14.266 1.00 98.50 204 LEU A N 1
ATOM 1604 C CA . LEU A 1 204 ? -11.280 2.411 13.424 1.00 98.50 204 LEU A CA 1
ATOM 1605 C C . LEU A 1 204 ? -11.717 2.367 11.957 1.00 98.50 204 LEU A C 1
ATOM 1607 O O . LEU A 1 204 ? -11.774 3.408 11.319 1.00 98.50 204 LEU A O 1
ATOM 1611 N N . VAL A 1 205 ? -12.108 1.199 11.434 1.00 98.06 205 VAL A N 1
ATOM 1612 C CA . VAL A 1 205 ? -12.612 1.084 10.053 1.00 98.06 205 VAL A CA 1
ATOM 1613 C C . VAL A 1 205 ? -13.899 1.886 9.842 1.00 98.06 205 VAL A C 1
ATOM 1615 O O . VAL A 1 205 ? -14.037 2.535 8.807 1.00 98.06 205 VAL A O 1
ATOM 1618 N N . LYS A 1 206 ? -14.832 1.887 10.804 1.00 98.25 206 LYS A N 1
ATOM 1619 C CA . LYS A 1 206 ? -16.053 2.706 10.723 1.00 98.25 206 LYS A CA 1
ATOM 1620 C C . LYS A 1 206 ? -15.714 4.200 10.652 1.00 98.25 206 LYS A C 1
ATOM 1622 O O . LYS A 1 206 ? -16.241 4.903 9.799 1.00 98.25 206 LYS A O 1
ATOM 1627 N N . ILE A 1 207 ? -14.793 4.663 11.492 1.00 98.62 207 ILE A N 1
ATOM 1628 C CA . ILE A 1 207 ? -14.363 6.066 11.526 1.00 98.62 207 ILE A CA 1
ATOM 1629 C C . ILE A 1 207 ? -13.567 6.438 10.270 1.00 98.62 207 ILE A C 1
ATOM 1631 O O . ILE A 1 207 ? -13.780 7.508 9.711 1.00 98.62 207 ILE A O 1
ATOM 1635 N N . MET A 1 208 ? -12.709 5.547 9.763 1.00 98.38 208 MET A N 1
ATOM 1636 C CA . MET A 1 208 ? -12.028 5.737 8.477 1.00 98.38 208 MET A CA 1
ATOM 1637 C C . MET A 1 208 ? -13.033 5.960 7.341 1.00 98.38 208 MET A C 1
ATOM 1639 O O . MET A 1 208 ? -12.791 6.802 6.484 1.00 98.38 208 MET A O 1
ATOM 1643 N N . ARG A 1 209 ? -14.162 5.237 7.338 1.00 97.62 209 ARG A N 1
ATOM 1644 C CA . ARG A 1 209 ? -15.241 5.474 6.372 1.00 97.62 209 ARG A CA 1
ATOM 1645 C C . ARG A 1 209 ? -15.894 6.833 6.580 1.00 97.62 209 ARG A C 1
ATOM 1647 O O . ARG A 1 209 ? -16.009 7.555 5.606 1.00 97.62 209 ARG A O 1
ATOM 1654 N N . ALA A 1 210 ? -16.236 7.216 7.810 1.00 98.31 210 ALA A N 1
ATOM 1655 C CA . ALA A 1 210 ? -16.824 8.531 8.090 1.00 98.31 210 ALA A CA 1
ATOM 1656 C C . ALA A 1 210 ? -15.918 9.694 7.634 1.00 98.31 210 ALA A C 1
ATOM 1658 O O . ALA A 1 210 ? -16.393 10.681 7.081 1.00 98.31 210 ALA A O 1
ATOM 1659 N N . VAL A 1 211 ? -14.594 9.561 7.775 1.00 98.50 211 VAL A N 1
ATOM 1660 C CA . VAL A 1 211 ? -13.634 10.554 7.256 1.00 98.50 211 VAL A CA 1
ATOM 1661 C C . VAL A 1 211 ? -13.753 10.736 5.738 1.00 98.50 211 VAL A C 1
ATOM 1663 O O . VAL A 1 211 ? -13.646 11.857 5.255 1.00 98.50 211 VAL A O 1
ATOM 1666 N N . ILE A 1 212 ? -13.994 9.660 4.986 1.00 97.31 212 ILE A N 1
ATOM 1667 C CA . ILE A 1 212 ? -14.026 9.689 3.514 1.00 97.31 212 ILE A CA 1
ATOM 1668 C C . ILE A 1 212 ? -15.427 9.932 2.949 1.00 97.31 212 ILE A C 1
ATOM 1670 O O . ILE A 1 212 ? -15.583 10.670 1.984 1.00 97.31 212 ILE A O 1
ATOM 1674 N N . GLU A 1 213 ? -16.440 9.294 3.526 1.00 96.94 213 GLU A N 1
ATOM 1675 C CA . GLU A 1 213 ? -17.819 9.271 3.026 1.00 96.94 213 GLU A CA 1
ATOM 1676 C C . GLU A 1 213 ? -18.649 10.433 3.594 1.00 96.94 213 GLU A C 1
ATOM 1678 O O . GLU A 1 213 ? -19.562 10.913 2.929 1.00 96.94 213 GLU A O 1
ATOM 1683 N N . GLU A 1 214 ? -18.312 10.916 4.794 1.00 97.12 214 GLU A N 1
ATOM 1684 C CA . GLU A 1 214 ? -19.050 11.971 5.510 1.00 97.12 214 GLU A CA 1
ATOM 1685 C C . GLU A 1 214 ? -18.205 13.244 5.711 1.00 97.12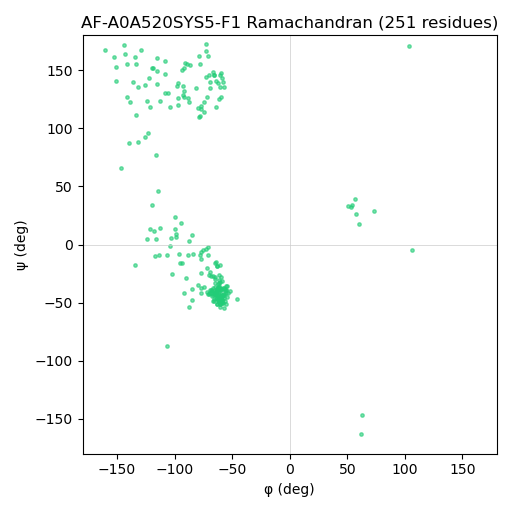 214 GLU A C 1
ATOM 1687 O O . GLU A 1 214 ? -18.648 14.191 6.357 1.00 97.12 214 GLU A O 1
ATOM 1692 N N . ASN A 1 215 ? -16.988 13.289 5.153 1.00 95.38 215 ASN A N 1
ATOM 1693 C CA . ASN A 1 215 ? -16.025 14.387 5.312 1.00 95.38 215 ASN A CA 1
ATOM 1694 C C . ASN A 1 215 ? -15.727 14.742 6.782 1.00 95.38 215 ASN A C 1
ATOM 1696 O O . ASN A 1 215 ? -15.467 15.905 7.112 1.00 95.38 215 ASN A O 1
ATOM 1700 N N . LEU A 1 216 ? -15.760 13.751 7.682 1.00 98.12 216 LEU A N 1
ATOM 1701 C CA . LEU A 1 216 ? -15.419 13.967 9.085 1.00 98.12 216 LEU A CA 1
ATOM 1702 C C . LEU A 1 216 ? -13.967 14.444 9.196 1.00 98.12 216 LEU A C 1
ATOM 1704 O O . LEU A 1 216 ? -13.037 13.780 8.726 1.00 98.12 216 LEU A O 1
ATOM 1708 N N . LYS A 1 217 ? -13.759 15.586 9.860 1.00 98.38 217 LYS A N 1
ATOM 1709 C CA . LYS A 1 217 ? -12.413 16.105 10.093 1.00 98.38 217 LYS A CA 1
ATOM 1710 C C . LYS A 1 217 ? -11.607 15.103 10.898 1.00 98.38 217 LYS A C 1
ATOM 1712 O O . LYS A 1 217 ? -12.056 14.520 11.880 1.00 98.38 217 LYS A O 1
ATOM 1717 N N . THR A 1 218 ? -10.377 14.907 10.471 1.00 98.44 218 THR A N 1
ATOM 1718 C CA . THR A 1 218 ? -9.517 13.840 10.965 1.00 98.44 218 THR A CA 1
ATOM 1719 C C . THR A 1 218 ? -9.064 14.027 12.416 1.00 98.44 218 THR A C 1
ATOM 1721 O O . THR A 1 218 ? -8.716 13.048 13.060 1.00 98.44 218 THR A O 1
ATOM 1724 N N . ASP A 1 219 ? -9.046 15.249 12.952 1.00 98.31 219 ASP A N 1
ATOM 1725 C CA . ASP A 1 219 ? -8.805 15.523 14.376 1.00 98.31 219 ASP A CA 1
ATOM 1726 C C . ASP A 1 219 ? -10.041 15.223 15.238 1.00 98.31 219 ASP A C 1
ATOM 1728 O O . ASP A 1 219 ? -9.917 14.592 16.289 1.00 98.31 219 ASP A O 1
ATOM 1732 N N . ASP A 1 220 ? -11.234 15.588 14.769 1.00 98.69 220 ASP A N 1
ATOM 1733 C CA . ASP A 1 220 ? -12.499 15.212 15.411 1.00 98.69 220 ASP A CA 1
ATOM 1734 C C . ASP A 1 220 ? -12.725 13.695 15.370 1.00 98.69 220 ASP A C 1
ATOM 1736 O O . ASP A 1 220 ? -13.141 13.098 16.360 1.00 98.69 220 ASP A O 1
ATOM 1740 N N . ALA A 1 221 ? -12.333 13.040 14.280 1.00 98.75 221 ALA A N 1
ATOM 1741 C CA . ALA A 1 221 ? -12.356 11.590 14.143 1.00 98.75 221 ALA A CA 1
ATOM 1742 C C . ALA A 1 221 ? -11.441 10.869 15.156 1.00 98.75 221 ALA A C 1
ATOM 1744 O O . ALA A 1 221 ? -11.789 9.789 15.635 1.00 98.75 221 ALA A O 1
ATOM 1745 N N . VAL A 1 222 ? -10.298 11.460 15.537 1.00 98.81 222 VAL A N 1
ATOM 1746 C CA . VAL A 1 222 ? -9.460 10.919 16.626 1.00 98.81 222 VAL A CA 1
ATOM 1747 C C . VAL A 1 222 ? -10.183 11.037 17.966 1.00 98.81 222 VAL A C 1
ATOM 1749 O O . VAL A 1 222 ? -10.196 10.071 18.723 1.00 98.81 222 VAL A O 1
ATOM 1752 N N . LYS A 1 223 ? -10.809 12.184 18.264 1.00 98.75 223 LYS A N 1
ATOM 1753 C CA . LYS A 1 223 ? -11.579 12.365 19.510 1.00 98.75 223 LYS A CA 1
ATOM 1754 C C . LYS A 1 223 ? -12.721 11.352 19.591 1.00 98.75 223 LYS A C 1
ATOM 1756 O O . LYS A 1 223 ? -12.830 10.644 20.586 1.00 98.75 223 LYS A O 1
ATOM 1761 N N . LEU A 1 224 ? -13.469 11.197 18.496 1.00 98.69 224 LEU A N 1
ATOM 1762 C CA . LEU A 1 224 ? -14.530 10.201 18.370 1.00 98.69 224 LEU A CA 1
ATOM 1763 C C . LEU A 1 224 ? -14.013 8.779 18.619 1.00 98.69 224 LEU A C 1
ATOM 1765 O O . LEU A 1 224 ? -14.654 8.009 19.328 1.00 98.69 224 LEU A O 1
ATOM 1769 N N . TYR A 1 225 ? -12.843 8.424 18.080 1.00 98.75 225 TYR A N 1
ATOM 1770 C CA . TYR A 1 225 ? -12.245 7.114 18.337 1.00 98.75 225 TYR A CA 1
ATOM 1771 C C . TYR A 1 225 ? -11.931 6.916 19.826 1.00 98.75 225 TYR A C 1
ATOM 1773 O O . TYR A 1 225 ? -12.263 5.869 20.374 1.00 98.75 225 TYR A O 1
ATOM 1781 N N . HIS A 1 226 ? -11.363 7.918 20.507 1.00 98.75 226 HIS A N 1
ATOM 1782 C CA . HIS A 1 226 ? -11.101 7.855 21.955 1.00 98.75 226 HIS A CA 1
ATOM 1783 C C . HIS A 1 226 ? -12.389 7.730 22.777 1.00 98.75 226 HIS A C 1
ATOM 1785 O O . HIS A 1 226 ? -12.428 6.948 23.729 1.00 98.75 226 HIS A O 1
ATOM 1791 N N . ASP A 1 227 ? -13.452 8.432 22.388 1.00 98.56 227 ASP A N 1
ATOM 1792 C CA . ASP A 1 227 ? -14.762 8.308 23.028 1.00 98.56 227 ASP A CA 1
ATOM 1793 C C . ASP A 1 227 ? -15.359 6.906 22.829 1.00 98.56 227 ASP A C 1
ATOM 1795 O O . ASP A 1 227 ? -15.852 6.306 23.787 1.00 98.56 227 ASP A O 1
ATOM 1799 N N . GLU A 1 228 ? -15.255 6.329 21.624 1.00 98.31 228 GLU A N 1
ATOM 1800 C CA . GLU A 1 228 ? -15.677 4.946 21.365 1.00 98.31 228 GLU A CA 1
ATOM 1801 C C . GLU A 1 228 ? -14.860 3.928 22.178 1.00 98.31 228 GLU A C 1
ATOM 1803 O O . GLU A 1 228 ? -15.419 2.941 22.664 1.00 98.31 228 GLU A O 1
ATOM 1808 N N . LEU A 1 229 ? -13.551 4.147 22.352 1.00 98.62 229 LEU A N 1
ATOM 1809 C CA . LEU A 1 229 ? -12.720 3.301 23.215 1.00 98.62 229 LEU A CA 1
ATOM 1810 C C . LEU A 1 229 ? -13.189 3.377 24.669 1.00 98.62 229 LEU A C 1
ATOM 1812 O O . LEU A 1 229 ? -13.388 2.335 25.295 1.00 98.62 229 LEU A O 1
ATOM 1816 N N . LYS A 1 230 ? -13.455 4.586 25.178 1.00 98.25 230 LYS A N 1
ATOM 1817 C CA . LYS A 1 230 ? -13.980 4.794 26.533 1.00 98.25 230 LYS A CA 1
ATOM 1818 C C . LYS A 1 230 ? -15.320 4.085 26.738 1.00 98.25 230 LYS A C 1
ATOM 1820 O O . LYS A 1 230 ? -15.478 3.375 27.724 1.00 98.25 230 LYS A O 1
ATOM 1825 N N . GLN A 1 231 ? -16.259 4.216 25.800 1.00 98.12 231 GLN A N 1
ATOM 1826 C CA . GLN A 1 231 ? -17.563 3.534 25.859 1.00 98.12 231 GLN A CA 1
ATOM 1827 C C . GLN A 1 231 ? -17.434 2.004 25.860 1.00 98.12 231 GLN A C 1
ATOM 1829 O O . GLN A 1 231 ? -18.257 1.309 26.449 1.00 98.12 231 GLN A O 1
ATOM 1834 N N . LYS A 1 232 ? -16.391 1.473 25.214 1.00 98.00 232 LYS A N 1
ATOM 1835 C CA . LYS A 1 232 ? -16.078 0.039 25.175 1.00 98.00 232 LYS A CA 1
ATOM 1836 C C . LYS A 1 232 ? -15.204 -0.435 26.337 1.00 98.00 232 LYS A C 1
ATOM 1838 O O . LYS A 1 232 ? -14.836 -1.606 26.352 1.00 98.00 232 LYS A O 1
ATOM 1843 N N . ASN A 1 233 ? -14.870 0.442 27.286 1.00 98.12 233 ASN A N 1
ATOM 1844 C CA . ASN A 1 233 ? -13.925 0.175 28.373 1.00 98.12 233 ASN A CA 1
ATOM 1845 C C . ASN A 1 233 ? -12.550 -0.316 27.871 1.00 98.12 233 ASN A C 1
ATOM 1847 O O . ASN A 1 233 ? -11.905 -1.147 28.507 1.00 98.12 233 ASN A O 1
ATOM 1851 N N . LEU A 1 234 ? -12.106 0.183 26.713 1.00 98.44 234 LEU A N 1
ATOM 1852 C CA . LEU A 1 234 ? -10.785 -0.088 26.148 1.00 98.44 234 LEU A CA 1
ATOM 1853 C C . LEU A 1 234 ? -9.822 1.045 26.503 1.00 98.44 234 LEU A C 1
ATOM 1855 O O . LEU A 1 234 ? -10.176 2.222 26.438 1.00 98.44 234 LEU A O 1
ATOM 1859 N N . VAL A 1 235 ? -8.587 0.685 26.851 1.00 97.88 235 VAL A N 1
ATOM 1860 C CA . VAL A 1 235 ? -7.527 1.648 27.171 1.00 97.88 235 VAL A CA 1
ATOM 1861 C C . VAL A 1 235 ? -6.814 2.048 25.877 1.00 97.88 235 VAL A C 1
ATOM 1863 O O . VAL A 1 235 ? -6.291 1.164 25.200 1.00 97.88 235 VAL A O 1
ATOM 1866 N N . PRO A 1 236 ? -6.764 3.345 25.519 1.00 97.75 236 PRO A N 1
ATOM 1867 C CA . PRO A 1 236 ? -5.977 3.802 24.380 1.00 97.75 236 PRO A CA 1
ATOM 1868 C C . PRO A 1 236 ? -4.481 3.560 24.607 1.00 97.75 236 PRO A C 1
ATOM 1870 O O . PRO A 1 236 ? -3.962 3.850 25.687 1.00 97.75 236 PRO A O 1
ATOM 1873 N N . ASP A 1 237 ? -3.753 3.145 23.571 1.00 96.06 237 ASP A N 1
ATOM 1874 C CA . ASP A 1 237 ? -2.304 2.901 23.651 1.00 96.06 237 ASP A CA 1
ATOM 1875 C C . ASP A 1 237 ? -1.496 4.178 23.923 1.00 96.06 237 ASP A C 1
ATOM 1877 O O . ASP A 1 237 ? -0.304 4.136 24.245 1.00 96.06 237 ASP A O 1
ATOM 1881 N N . ARG A 1 238 ? -2.117 5.347 23.733 1.00 97.38 238 ARG A N 1
ATOM 1882 C CA . ARG A 1 238 ? -1.512 6.649 24.002 1.00 97.38 238 ARG A CA 1
ATOM 1883 C C . ARG A 1 238 ? -2.560 7.697 24.381 1.00 97.38 238 ARG A C 1
ATOM 1885 O O . ARG A 1 238 ? -3.686 7.633 23.897 1.00 97.38 238 ARG A O 1
ATOM 1892 N N . PRO A 1 239 ? -2.190 8.723 25.169 1.00 98.19 239 PRO A N 1
ATOM 1893 C CA . PRO A 1 239 ? -3.092 9.824 25.497 1.00 98.19 239 PRO A CA 1
ATOM 1894 C C . PRO A 1 239 ? -3.564 10.590 24.254 1.00 98.19 239 PRO A C 1
ATOM 1896 O O . PRO A 1 239 ? -2.765 10.830 23.343 1.00 98.19 239 PRO A O 1
ATOM 1899 N N . LEU A 1 240 ? -4.810 11.079 24.274 1.00 98.62 240 LEU A N 1
ATOM 1900 C CA . LEU A 1 240 ? -5.442 11.835 23.181 1.00 98.62 240 LEU A CA 1
ATOM 1901 C C . LEU A 1 240 ? -4.536 12.930 22.592 1.00 98.62 240 LEU A C 1
ATOM 1903 O O . LEU A 1 240 ? -4.354 13.004 21.381 1.00 98.62 240 LEU A O 1
ATOM 1907 N N . LYS A 1 241 ? -3.892 13.744 23.440 1.00 98.38 241 LYS A N 1
ATOM 1908 C CA . LYS A 1 241 ? -2.992 14.826 22.993 1.00 98.38 241 LYS A CA 1
ATOM 1909 C C . LYS A 1 241 ? -1.839 14.326 22.112 1.00 98.38 241 LYS A C 1
ATOM 1911 O O . LYS A 1 241 ? -1.445 15.026 21.180 1.00 98.38 241 LYS A O 1
ATOM 1916 N N . LYS A 1 242 ? -1.289 13.143 22.415 1.00 98.50 242 LYS A N 1
ATOM 1917 C CA . LYS A 1 242 ? -0.237 12.504 21.607 1.00 98.50 242 LYS A CA 1
ATOM 1918 C C . LYS A 1 242 ? -0.823 11.863 20.355 1.00 98.50 242 LYS A C 1
ATOM 1920 O O . LYS A 1 242 ? -0.198 11.920 19.305 1.00 98.50 242 LYS A O 1
ATOM 1925 N N . ASP A 1 243 ? -2.011 11.273 20.460 1.00 98.44 243 ASP A N 1
ATOM 1926 C CA . ASP A 1 243 ? -2.656 10.609 19.328 1.00 98.44 243 ASP A CA 1
ATOM 1927 C C . ASP A 1 243 ? -3.152 11.578 18.253 1.00 98.44 243 ASP A C 1
ATOM 1929 O O . ASP A 1 243 ? -3.209 11.205 17.089 1.00 98.44 243 ASP A O 1
ATOM 1933 N N . LEU A 1 244 ? -3.449 12.825 18.635 1.00 98.44 244 LEU A N 1
ATOM 1934 C CA . LEU A 1 244 ? -3.806 13.932 17.743 1.00 98.44 244 LEU A CA 1
ATOM 1935 C C . LEU A 1 244 ? -2.630 14.466 16.911 1.00 98.44 244 LEU A C 1
ATOM 1937 O O . LEU A 1 244 ? -2.841 15.297 16.029 1.00 98.44 244 LEU A O 1
ATOM 1941 N N . GLN A 1 245 ? -1.397 14.031 17.178 1.00 98.12 245 GLN A N 1
ATOM 1942 C CA . GLN A 1 245 ? -0.225 14.513 16.453 1.00 98.12 245 GLN A CA 1
ATOM 1943 C C . GLN A 1 245 ? -0.067 13.791 15.116 1.00 98.12 245 GLN A C 1
ATOM 1945 O O . GLN A 1 245 ? -0.123 12.562 15.054 1.00 98.12 245 GLN A O 1
ATOM 1950 N N . ILE A 1 246 ? 0.215 14.564 14.066 1.00 97.88 246 ILE A N 1
ATOM 1951 C CA . ILE A 1 246 ? 0.763 14.034 12.815 1.00 97.88 246 ILE A CA 1
ATOM 1952 C C . ILE A 1 246 ? 2.255 13.787 13.047 1.00 97.88 246 ILE A C 1
ATOM 1954 O O . ILE A 1 246 ? 3.037 14.731 13.223 1.00 97.88 246 ILE A O 1
ATOM 1958 N N . THR A 1 247 ? 2.646 12.517 13.080 1.00 97.06 247 THR A N 1
ATOM 1959 C CA . THR A 1 247 ? 4.029 12.104 13.338 1.00 97.06 247 THR A CA 1
ATOM 1960 C C . THR A 1 247 ? 4.762 11.706 12.069 1.00 97.06 247 THR A C 1
ATOM 1962 O O . THR A 1 247 ? 5.977 11.882 12.011 1.00 97.06 247 THR A O 1
ATOM 1965 N N . ASP A 1 248 ? 4.042 11.274 11.032 1.00 95.31 248 ASP A N 1
ATOM 1966 C CA . ASP A 1 248 ? 4.638 10.980 9.730 1.00 95.31 248 ASP A CA 1
ATOM 1967 C C . ASP A 1 248 ? 4.941 12.285 8.958 1.00 95.31 248 ASP A C 1
ATOM 1969 O O . ASP A 1 248 ? 4.014 13.038 8.638 1.00 95.31 248 ASP A O 1
ATOM 1973 N N . PRO A 1 249 ? 6.218 12.596 8.649 1.00 94.56 249 PRO A N 1
ATOM 1974 C CA . PRO A 1 249 ? 6.582 13.823 7.946 1.00 94.56 249 PRO A CA 1
ATOM 1975 C C . PRO A 1 249 ? 5.926 13.961 6.571 1.00 94.56 249 PRO A C 1
ATOM 1977 O O . PRO A 1 249 ? 5.625 15.083 6.170 1.00 94.56 249 PRO A O 1
ATOM 1980 N N . ILE A 1 250 ? 5.660 12.856 5.861 1.00 94.69 250 ILE A N 1
ATOM 1981 C CA . ILE A 1 250 ? 5.064 12.933 4.518 1.00 94.69 250 ILE A CA 1
ATOM 1982 C C . ILE A 1 250 ? 3.630 13.472 4.558 1.00 94.69 250 ILE A C 1
ATOM 1984 O O . ILE A 1 250 ? 3.164 14.099 3.611 1.00 94.69 250 ILE A O 1
ATOM 1988 N N . LEU A 1 251 ? 2.937 13.279 5.684 1.00 96.12 251 LEU A N 1
ATOM 1989 C CA . LEU A 1 251 ? 1.580 13.776 5.899 1.00 96.12 251 LEU A CA 1
ATOM 1990 C C . LEU A 1 251 ? 1.551 15.272 6.222 1.00 96.12 251 LEU A C 1
ATOM 1992 O O . LEU A 1 251 ? 0.474 15.864 6.234 1.00 96.12 251 LEU A O 1
ATOM 1996 N N . LYS A 1 252 ? 2.706 15.900 6.456 1.00 94.38 252 LYS A N 1
ATOM 1997 C CA . LYS A 1 252 ? 2.823 17.349 6.676 1.00 94.38 252 LYS A CA 1
ATOM 1998 C C . LYS A 1 252 ? 3.010 18.138 5.377 1.00 94.38 252 LYS A C 1
ATOM 2000 O O . LYS A 1 252 ? 2.931 19.360 5.429 1.00 94.38 252 LYS A O 1
ATOM 2005 N N . LEU A 1 253 ? 3.236 17.448 4.252 1.00 88.19 253 LEU A N 1
ATOM 2006 C CA . LEU A 1 253 ? 3.304 18.032 2.908 1.00 88.19 253 LEU A CA 1
ATOM 2007 C C . LEU A 1 253 ? 1.927 18.411 2.357 1.00 88.19 253 LEU A C 1
ATOM 2009 O O . LEU A 1 253 ? 0.936 17.701 2.664 1.00 88.19 253 LEU A O 1
#

Solvent-accessible surface area (backbone atoms only — not comparable to full-atom values): 14141 Å² total; per-residue (Å²): 99,56,68,61,51,49,53,46,55,74,68,48,76,43,78,92,48,93,63,76,73,67,31,61,42,41,55,37,38,57,77,56,83,57,88,96,62,63,44,43,72,41,81,43,45,70,42,65,85,54,53,64,88,66,46,57,76,80,40,56,36,27,34,44,60,44,51,55,55,93,40,71,70,48,35,48,47,34,50,50,52,49,51,56,49,41,58,53,26,58,78,67,70,39,43,39,30,39,32,41,49,74,48,72,46,89,74,86,61,55,68,64,58,43,21,52,52,52,48,53,51,50,50,65,73,49,66,90,50,52,85,88,63,45,50,73,29,38,34,26,63,77,45,29,54,65,42,40,32,55,54,23,64,70,44,58,90,78,42,44,34,18,32,45,47,71,64,47,80,31,62,20,36,51,38,43,50,55,44,52,43,43,76,28,51,35,79,44,79,58,62,48,46,42,37,77,70,40,93,49,42,69,58,51,52,53,49,52,43,37,33,68,78,68,65,42,54,42,67,60,48,40,52,51,50,53,51,54,30,53,78,68,74,45,78,71,99,55,58,66,80,64,29,62,36,75,75,55,69,58,75,74,95

Sequence (253 aa):
SASVGEDLIKKKIFKNSKVTPAIRMNDTSDIWLMRNGNYRSTNPRPFRSARLNSVSKFANLGLFSMTFSKNVDFDLSMLNAYRDFRIEATNYKFKHFLEVFNPPINIGLKPKELGDYINDCIIKAIAGQTKDERPLFLKIAYNGPKAMEDLATYDPTNLIVGILGGSKGTTRDCLELINKASKYGAKVALFGRKINLSESPKSLVKIMRAVIEENLKTDDAVKLYHDELKQKNLVPDRPLKKDLQITDPILKL

Nearest PDB structures (foldseek):
  4p2v-assembly1_F  TM=7.949E-01  e=6.978E-07  Escherichia coli K-12
  3glc-assembly1_D  TM=7.191E-01  e=2.080E-06  Escherichia coli K-12
  2qjg-assembly2_H  TM=6.729E-01  e=1.105E-06  Methanocaldococcus jannaschii
  3gkf-assembly1_L  TM=7.037E-01  e=4.145E-06  Escherichia coli K-12
  8f6d-assembly2_D  TM=5.742E-01  e=1.022E+00  Homo sapiens

Foldseek 3Di:
DLVVLQVCLVVVVCVPHPDADAAAFWDKQCNDDDPPDDSLADQIATGGPDDCVVSLVRHQEYEYEDEDQPDCVRLVRRLVVLVVVLVVSLVSLHAYEYEYEYRSHDSPDDLVRSLVVSLVSVCVSPVPPDLSSDHPEYEYALSALVSLLCNCPVCVPRYAYEYEQPALAFLLQNLLRLLSSVVSRHDYYDYDNVQVVFQHNVLSVVLSCCCNVVVPDSLVSLVVSVVVCVVVVHDGPDDSVRSSDNPDVRSVD

Radius of gyration: 18.91 Å; Cα contacts (8 Å, |Δi|>4): 404; chains: 1; bounding box: 43×42×51 Å

Mean predicted aligned error: 2.97 Å

Secondary structure (DSSP, 8-state):
-HHHHHHHHHTTTTTTSSPPP-EE----GGG---TT--GGGS-------S-HHHHTTT-SEEEEEEE--S-HHHHHHHHHHHHHHHHHHHHTT-EEEEEEEPPSS--S--HHHHHHHHHHHHHHHHTT--TTTS-SSEEE----HHHHHHHHHHSTTT---EEE--S---HHHHHHHHHHHHHTT--EEE-SHHHHTSS-HHHHHHHHHHHHHS---HHHHHHHHHHHHHHTTPPPSS-HHHHTS---GGGG-

pLDDT: mean 96.74, std 2.08, range [85.12, 98.81]